Protein AF-A0A4Q5E922-F1 (afdb_monomer)

Nearest PDB structures (foldseek):
  7vd7-assembly1_A  TM=5.178E-01  e=1.350E+00  Salmonella enterica subsp. enterica serovar Typhimurium
  4gop-assembly2_Y  TM=4.597E-01  e=6.991E+00  Mycosarcoma maydis
  7r0i-assembly1_A  TM=2.454E-01  e=6.629E+00  Archaeoglobus fulgidus

Mean predicted aligned error: 5.35 Å

Radius of gyration: 21.88 Å; Cα contacts (8 Å, |Δi|>4): 415; chains: 1; bounding box: 54×41×67 Å

Solvent-accessible surface area (backbone atoms only — not comparable to full-atom values): 18197 Å² total; per-residue (Å²): 117,94,71,55,62,73,58,67,73,67,56,52,81,85,60,44,57,64,62,48,53,54,52,49,53,32,50,78,69,71,42,56,83,72,48,36,50,41,54,49,48,55,47,52,68,52,49,68,72,40,54,43,62,85,90,52,78,72,39,62,64,57,67,55,87,78,37,80,87,36,43,66,56,52,50,45,52,48,46,73,65,30,54,66,92,34,72,48,82,84,62,95,44,72,53,99,88,41,73,60,52,72,70,56,48,54,50,49,56,51,51,44,63,57,47,52,54,55,49,52,52,50,33,73,63,38,78,50,78,66,29,43,46,49,40,55,56,48,50,53,47,52,51,52,52,50,50,38,42,73,68,62,77,43,52,72,71,55,49,58,40,43,54,55,33,50,58,51,52,53,47,48,50,49,51,56,54,40,37,61,38,54,77,42,91,57,67,50,48,76,47,82,52,96,85,29,40,40,33,34,34,63,56,28,52,52,46,26,43,64,59,17,67,40,62,84,75,42,81,88,68,88,64,45,59,46,74,94,52,89,88,58,49,78,90,46,40,61,61,47,51,51,51,49,50,55,45,42,34,74,78,64,53,86,56,87,84,50,49,62,49,41,36,33,51,80,88,42,48,32,42,35,34,34,40,67,44,85,49,97,96,46,54,30,31,37,46,56,39,58,37,33,58,80,50,69,76,56,55,55,72,55,63,96,41,51,78,42,80,64,49,93,66,29,31,32,44,86

Structure (mmCIF, N/CA/C/O backbone):
data_AF-A0A4Q5E922-F1
#
_entry.id   AF-A0A4Q5E922-F1
#
loop_
_atom_site.group_PDB
_atom_site.id
_atom_site.type_symbol
_atom_site.label_atom_id
_atom_site.label_alt_id
_atom_site.label_comp_id
_atom_site.label_asym_id
_atom_site.label_entity_id
_atom_site.label_seq_id
_atom_site.pdbx_PDB_ins_code
_atom_site.Cartn_x
_atom_site.Cartn_y
_atom_site.Cartn_z
_atom_site.occupancy
_atom_site.B_iso_or_equiv
_atom_site.auth_seq_id
_atom_site.auth_comp_id
_atom_site.auth_asym_id
_atom_site.auth_atom_id
_atom_site.pdbx_PDB_model_num
ATOM 1 N N . MET A 1 1 ? -14.282 -1.047 -16.735 1.00 87.44 1 MET A N 1
ATOM 2 C CA . MET A 1 1 ? -13.687 -2.165 -15.985 1.00 87.44 1 MET A CA 1
ATOM 3 C C . MET A 1 1 ? -14.161 -3.444 -16.640 1.00 87.44 1 MET A C 1
ATOM 5 O O . MET A 1 1 ? -15.363 -3.598 -16.814 1.00 87.44 1 MET A O 1
ATOM 9 N N . ILE A 1 2 ? -13.226 -4.277 -17.074 1.00 91.94 2 ILE A N 1
ATOM 10 C CA . ILE A 1 2 ? -13.446 -5.577 -17.708 1.00 91.94 2 ILE A CA 1
ATOM 11 C C . ILE A 1 2 ? -13.441 -6.670 -16.637 1.00 91.94 2 ILE A C 1
ATOM 13 O O . ILE A 1 2 ? -14.352 -7.490 -16.609 1.00 91.94 2 ILE A O 1
ATOM 17 N N . TYR A 1 3 ? -12.455 -6.646 -15.737 1.00 95.31 3 TYR A N 1
ATOM 18 C CA . TYR A 1 3 ? -12.326 -7.610 -14.642 1.00 95.31 3 TYR A CA 1
ATOM 19 C C . TYR A 1 3 ? -12.099 -6.900 -13.306 1.00 95.31 3 TYR A C 1
ATOM 21 O O . TYR A 1 3 ? -11.508 -5.819 -13.274 1.00 95.31 3 TYR A O 1
ATOM 29 N N . SER A 1 4 ? -12.565 -7.492 -12.203 1.00 94.06 4 SER A N 1
ATOM 30 C CA . SER A 1 4 ? -12.246 -7.011 -10.853 1.00 94.06 4 SER A CA 1
ATOM 31 C C . SER A 1 4 ? -10.821 -7.394 -10.459 1.00 94.06 4 SER A C 1
ATOM 33 O O . SER A 1 4 ? -10.254 -8.360 -10.976 1.00 94.06 4 SER A O 1
ATOM 35 N N . ARG A 1 5 ? -10.250 -6.671 -9.495 1.00 94.19 5 ARG A N 1
ATOM 36 C CA . ARG A 1 5 ? -8.949 -7.000 -8.904 1.00 94.19 5 ARG A CA 1
ATOM 37 C C . ARG A 1 5 ? -8.947 -8.387 -8.263 1.00 94.19 5 ARG A C 1
ATOM 39 O O . ARG A 1 5 ? -8.021 -9.156 -8.492 1.00 94.19 5 ARG A O 1
ATOM 46 N N . SER A 1 6 ? -10.005 -8.728 -7.523 1.00 91.69 6 SER A N 1
ATOM 47 C CA . SER A 1 6 ? -10.150 -10.043 -6.884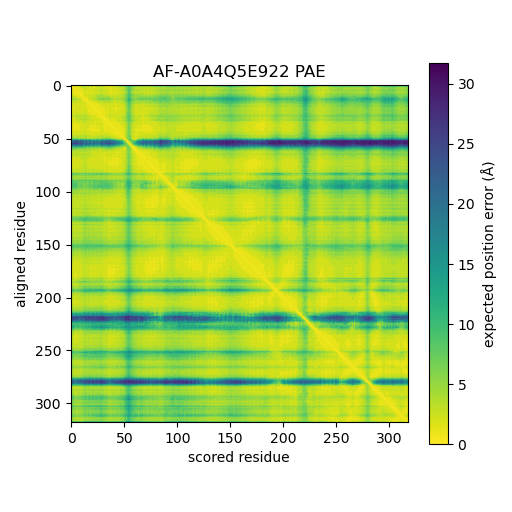 1.00 91.69 6 SER A CA 1
ATOM 48 C C . SER A 1 6 ? -10.124 -11.193 -7.891 1.00 91.69 6 SER A C 1
ATOM 50 O O . SER A 1 6 ? -9.468 -12.197 -7.639 1.00 91.69 6 SER A O 1
ATOM 52 N N . TYR A 1 7 ? -10.781 -11.023 -9.044 1.00 94.69 7 TYR A N 1
ATOM 53 C CA . TYR A 1 7 ? -10.762 -12.006 -10.123 1.00 94.69 7 TYR A CA 1
ATOM 54 C C . TYR A 1 7 ? -9.364 -12.137 -10.727 1.00 94.69 7 TYR A C 1
ATOM 56 O O . TYR A 1 7 ? -8.855 -13.241 -10.838 1.00 94.69 7 TYR A O 1
ATOM 64 N N . LEU A 1 8 ? -8.711 -11.026 -11.088 1.00 94.12 8 LEU A N 1
ATOM 65 C CA . LEU A 1 8 ? -7.377 -11.082 -11.701 1.00 94.12 8 LEU A CA 1
ATOM 66 C C . LEU A 1 8 ? -6.331 -11.713 -10.771 1.00 94.12 8 LEU A C 1
ATOM 68 O O . LEU A 1 8 ? -5.461 -12.439 -11.244 1.00 94.12 8 LEU A O 1
ATOM 72 N N . ASN A 1 9 ? -6.445 -11.478 -9.462 1.00 89.75 9 ASN A N 1
ATOM 73 C CA . ASN A 1 9 ? -5.547 -12.039 -8.454 1.00 89.75 9 ASN A CA 1
ATOM 74 C C . ASN A 1 9 ? -5.779 -13.534 -8.182 1.00 89.75 9 ASN A C 1
ATOM 76 O O . ASN A 1 9 ? -4.889 -14.183 -7.637 1.00 89.75 9 ASN A O 1
ATOM 80 N N . SER A 1 10 ? -6.950 -14.084 -8.522 1.00 91.62 10 SER A N 1
ATOM 81 C CA . SER A 1 10 ? -7.260 -15.504 -8.311 1.00 91.62 10 SER A CA 1
ATOM 82 C C . SER A 1 10 ? -6.929 -16.393 -9.512 1.00 91.62 10 SER A C 1
ATOM 84 O O . SER A 1 10 ? -7.020 -17.618 -9.402 1.00 91.62 10 SER A O 1
ATOM 86 N N . LEU A 1 11 ? -6.547 -15.804 -10.650 1.00 92.94 11 LEU A N 1
ATOM 87 C CA . LEU A 1 11 ? -6.249 -16.545 -11.873 1.00 92.94 11 LEU A CA 1
ATOM 88 C C . LEU A 1 11 ? -5.013 -17.428 -11.721 1.00 92.94 11 LEU A C 1
ATOM 90 O O . LEU A 1 11 ? -3.959 -16.992 -11.253 1.00 92.94 11 LEU A O 1
ATOM 94 N N . LYS A 1 12 ? -5.121 -18.659 -12.222 1.00 91.19 12 LYS A N 1
ATOM 95 C CA . LYS A 1 12 ? -3.964 -19.516 -12.482 1.00 91.19 12 LYS A CA 1
ATOM 96 C C . LYS A 1 12 ? -3.324 -19.129 -13.813 1.00 91.19 12 LYS A C 1
ATOM 98 O O . LYS A 1 12 ? -3.953 -18.488 -14.651 1.00 91.19 12 LYS A O 1
ATOM 103 N N . ILE A 1 13 ? -2.081 -19.565 -14.026 1.00 86.00 13 ILE A N 1
ATOM 104 C CA . ILE A 1 13 ? -1.309 -19.274 -15.249 1.00 86.00 13 ILE A CA 1
ATOM 105 C C . ILE A 1 13 ? -2.085 -19.675 -16.515 1.00 86.00 13 ILE A C 1
ATOM 107 O O . ILE A 1 13 ? -2.114 -18.922 -17.488 1.00 86.00 13 ILE A O 1
ATOM 111 N N . GLU A 1 14 ? -2.749 -20.829 -16.477 1.00 88.56 14 GLU A N 1
ATOM 112 C CA . GLU A 1 14 ? -3.545 -21.388 -17.578 1.00 88.56 14 GLU A CA 1
ATOM 113 C C . GLU A 1 14 ? -4.719 -20.474 -17.981 1.00 88.56 14 GLU A C 1
ATOM 115 O O . GLU A 1 14 ? -5.046 -20.354 -19.164 1.00 88.56 14 GLU A O 1
ATOM 120 N N . ASP A 1 15 ? -5.286 -19.742 -17.018 1.00 91.62 15 ASP A N 1
ATOM 121 C CA . ASP A 1 15 ? -6.466 -18.892 -17.199 1.00 91.62 15 ASP A CA 1
ATOM 122 C C . ASP A 1 15 ? -6.118 -17.452 -17.617 1.00 91.62 15 ASP A C 1
ATOM 124 O O . ASP A 1 15 ? -6.999 -16.660 -17.967 1.00 91.62 15 ASP A O 1
ATOM 128 N N . LEU A 1 16 ? -4.828 -17.086 -17.630 1.00 91.38 16 LEU A N 1
ATOM 129 C CA . LEU A 1 16 ? -4.381 -15.728 -17.970 1.00 91.38 16 LEU A CA 1
ATOM 130 C C . LEU A 1 16 ? -4.661 -15.357 -19.431 1.00 91.38 16 LEU A C 1
ATOM 132 O O . LEU A 1 16 ? -4.777 -14.172 -19.756 1.00 91.38 16 LEU A O 1
ATOM 136 N N . LYS A 1 17 ? -4.782 -16.350 -20.322 1.00 91.19 17 LYS A N 1
ATOM 137 C CA . LYS A 1 17 ? -4.888 -16.140 -21.773 1.00 91.19 17 LYS A CA 1
ATOM 138 C C . LYS A 1 17 ? -6.039 -15.203 -22.142 1.00 91.19 17 LYS A C 1
ATOM 140 O O . LYS A 1 17 ? -5.833 -14.260 -22.905 1.00 91.19 17 LYS A O 1
ATOM 145 N N . VAL A 1 18 ? -7.235 -15.435 -21.597 1.00 93.38 18 VAL A N 1
ATOM 146 C CA . VAL A 1 18 ? -8.439 -14.679 -21.979 1.00 93.38 18 VAL A CA 1
ATOM 147 C C . VAL A 1 18 ? -8.367 -13.219 -21.506 1.00 93.38 18 VAL A C 1
ATOM 149 O O . VAL A 1 18 ? -8.564 -12.323 -22.335 1.00 93.38 18 VAL A O 1
ATOM 152 N N . PRO A 1 19 ? -8.050 -12.914 -20.231 1.00 95.00 19 PRO A N 1
ATOM 153 C CA . PRO A 1 19 ? -7.839 -11.535 -19.801 1.00 95.00 19 PRO A CA 1
ATOM 154 C C . PRO A 1 19 ? -6.734 -10.822 -20.577 1.00 95.00 19 PRO A C 1
ATOM 156 O O . PRO A 1 19 ? -6.949 -9.698 -21.036 1.00 95.00 19 PRO A O 1
ATOM 159 N N . LEU A 1 20 ? -5.591 -11.481 -20.798 1.00 94.06 20 LEU A N 1
ATOM 160 C CA . LEU A 1 20 ? -4.482 -10.885 -21.539 1.00 94.06 20 LEU A CA 1
ATOM 161 C C . LEU A 1 20 ? -4.867 -10.536 -22.971 1.00 94.06 20 LEU A C 1
ATOM 163 O O . LEU A 1 20 ? -4.606 -9.415 -23.392 1.00 94.06 20 LEU A O 1
ATOM 167 N N . GLN A 1 21 ? -5.546 -11.426 -23.697 1.00 94.38 21 GLN A N 1
ATOM 168 C CA . GLN A 1 21 ? -6.014 -11.138 -25.057 1.00 94.38 21 GLN A CA 1
ATOM 169 C C . GLN A 1 21 ? -6.926 -9.904 -25.110 1.00 94.38 21 GLN A C 1
ATOM 171 O O . GLN A 1 21 ? -6.774 -9.063 -25.997 1.00 94.38 21 GLN A O 1
ATOM 176 N N . ARG A 1 22 ? -7.834 -9.741 -24.138 1.00 96.00 22 ARG A N 1
ATOM 177 C CA . ARG A 1 22 ? -8.711 -8.559 -24.072 1.00 96.00 22 ARG A CA 1
ATOM 178 C C . ARG A 1 22 ? -7.930 -7.275 -23.806 1.00 96.00 22 ARG A C 1
ATOM 180 O O . ARG A 1 22 ? -8.203 -6.260 -24.445 1.00 96.00 22 ARG A O 1
ATOM 187 N N . TYR A 1 23 ? -6.955 -7.304 -22.900 1.00 96.94 23 TYR A N 1
ATOM 188 C CA . TYR A 1 23 ? -6.118 -6.132 -22.634 1.00 96.94 23 TYR A CA 1
ATOM 189 C C . TYR A 1 23 ? -5.162 -5.817 -23.789 1.00 96.94 23 TYR A C 1
ATOM 191 O O . TYR A 1 23 ? -4.977 -4.646 -24.109 1.00 96.94 23 TYR A O 1
ATOM 199 N N . PHE A 1 24 ? -4.643 -6.829 -24.486 1.00 95.38 24 PHE A N 1
ATOM 200 C CA . PHE A 1 24 ? -3.893 -6.642 -25.729 1.00 95.38 24 PHE A CA 1
ATOM 201 C C . PHE A 1 24 ? -4.742 -5.978 -26.810 1.00 95.38 24 PHE A C 1
ATOM 203 O O . PHE A 1 24 ? -4.276 -5.043 -27.451 1.00 95.38 24 PHE A O 1
ATOM 210 N N . HIS A 1 25 ? -6.000 -6.390 -26.982 1.00 96.25 25 HIS A N 1
ATOM 211 C CA . HIS A 1 25 ? -6.910 -5.723 -27.914 1.00 96.25 25 HIS A CA 1
ATOM 212 C C . HIS A 1 25 ? -7.105 -4.239 -27.554 1.00 96.25 25 HIS A C 1
ATOM 214 O O . HIS A 1 25 ? -7.018 -3.373 -28.421 1.00 96.25 25 HIS A O 1
ATOM 220 N N . LYS A 1 26 ? -7.277 -3.921 -26.262 1.00 96.56 26 LYS A N 1
ATOM 221 C CA . LYS A 1 26 ? -7.323 -2.526 -25.785 1.00 96.56 26 LYS A CA 1
ATOM 222 C C . LYS A 1 26 ? -6.025 -1.774 -26.063 1.00 96.56 26 LYS A C 1
ATOM 224 O O . LYS A 1 26 ? -6.079 -0.614 -26.453 1.00 96.56 26 LYS A O 1
ATOM 229 N N . PHE A 1 27 ? -4.877 -2.421 -25.886 1.00 96.00 27 PHE A N 1
ATOM 230 C CA . PHE A 1 27 ? -3.578 -1.833 -26.186 1.00 96.00 27 PHE A CA 1
ATOM 231 C C . PHE A 1 27 ? -3.419 -1.495 -27.671 1.00 96.00 27 PHE A C 1
ATOM 233 O O . PHE A 1 27 ? -3.065 -0.365 -27.993 1.00 96.00 27 PHE A O 1
ATOM 240 N N . LEU A 1 28 ? -3.746 -2.433 -28.562 1.00 94.44 28 LEU A N 1
ATOM 241 C CA . LEU A 1 28 ? -3.651 -2.241 -30.012 1.00 94.44 28 LEU A CA 1
ATOM 242 C C . LEU A 1 28 ? -4.587 -1.138 -30.526 1.00 94.44 28 LEU A C 1
ATOM 244 O O . LEU A 1 28 ? -4.233 -0.431 -31.464 1.00 94.44 28 LEU A O 1
ATOM 248 N N . ASN A 1 29 ? -5.734 -0.939 -29.872 1.00 95.62 29 ASN A N 1
ATOM 249 C CA . ASN A 1 29 ? -6.689 0.118 -30.212 1.00 95.62 29 ASN A CA 1
ATOM 250 C C . ASN A 1 29 ? -6.416 1.460 -29.501 1.00 95.62 29 ASN A C 1
ATOM 252 O O . ASN A 1 29 ? -7.232 2.374 -29.601 1.00 95.62 29 ASN A O 1
ATOM 256 N N . GLY A 1 30 ? -5.324 1.591 -28.736 1.00 93.81 30 GLY A N 1
ATOM 257 C CA . GLY A 1 30 ? -5.006 2.827 -28.008 1.00 93.81 30 GLY A CA 1
ATOM 258 C C . GLY A 1 30 ? -5.946 3.136 -26.834 1.00 93.81 30 GLY A C 1
ATOM 259 O O . GLY A 1 30 ? -6.054 4.276 -26.400 1.00 93.81 30 GLY A O 1
ATOM 260 N N . GLU A 1 31 ? -6.631 2.131 -26.288 1.00 96.19 31 GLU A N 1
ATOM 261 C CA . GLU A 1 31 ? -7.676 2.293 -25.269 1.00 96.19 31 GLU A CA 1
ATOM 262 C C . GLU A 1 31 ? -7.193 2.027 -23.834 1.00 96.19 31 GLU A C 1
ATOM 264 O O . GLU A 1 31 ? -8.008 1.840 -22.924 1.00 96.19 31 GLU A O 1
ATOM 269 N N . LEU A 1 32 ? -5.875 1.999 -23.599 1.00 95.88 32 LEU A N 1
ATOM 270 C CA . LEU A 1 32 ? -5.314 1.722 -22.271 1.00 95.88 32 LEU A CA 1
ATOM 271 C C . LEU A 1 32 ? -5.743 2.747 -21.219 1.00 95.88 32 LEU A C 1
ATOM 273 O O . LEU A 1 32 ? -5.891 2.392 -20.053 1.00 95.88 32 LEU A O 1
ATOM 277 N N . GLU A 1 33 ? -5.988 4.000 -21.597 1.00 94.75 33 GLU A N 1
ATOM 278 C CA . GLU A 1 33 ? -6.448 5.031 -20.663 1.00 94.75 33 GLU A CA 1
ATOM 279 C C . GLU A 1 33 ? -7.777 4.671 -19.977 1.00 94.75 33 GLU A C 1
ATOM 281 O O . GLU A 1 33 ? -7.955 5.007 -18.805 1.00 94.75 33 GLU A O 1
ATOM 286 N N . LYS A 1 34 ? -8.646 3.904 -20.658 1.00 94.50 34 LYS A N 1
ATOM 287 C CA . LYS A 1 34 ? -9.966 3.465 -20.170 1.00 94.50 34 LYS A CA 1
ATOM 288 C C . LYS A 1 34 ? -9.877 2.371 -19.101 1.00 94.50 34 LYS A C 1
ATOM 290 O O . LYS A 1 34 ? -10.870 2.091 -18.424 1.00 94.50 34 LYS A O 1
ATOM 295 N N . LEU A 1 35 ? -8.715 1.730 -18.967 1.00 96.69 35 LEU A N 1
ATOM 296 C CA . LEU A 1 35 ? -8.482 0.678 -17.984 1.00 96.69 35 LEU A CA 1
ATOM 297 C C . LEU A 1 35 ? -8.262 1.263 -16.588 1.00 96.69 35 LEU A C 1
ATOM 299 O O . LEU A 1 35 ? -7.607 2.300 -16.413 1.00 96.69 35 LEU A O 1
ATOM 303 N N . LYS A 1 36 ? -8.787 0.558 -15.588 1.00 96.44 36 LYS A N 1
ATOM 304 C CA . LYS A 1 36 ? -8.530 0.845 -14.177 1.00 96.44 36 LYS A CA 1
ATOM 305 C C . LYS A 1 36 ? -7.108 0.465 -13.781 1.00 96.44 36 LYS A C 1
ATOM 307 O O . LYS A 1 36 ? -6.418 -0.260 -14.496 1.00 96.44 36 LYS A O 1
ATOM 312 N N . MET A 1 37 ? -6.662 0.978 -12.640 1.00 96.44 37 MET A N 1
ATOM 313 C CA . MET A 1 37 ? -5.289 0.809 -12.173 1.00 96.44 37 MET A CA 1
ATOM 314 C C . MET A 1 37 ? -4.892 -0.662 -12.008 1.00 96.44 37 MET A C 1
ATOM 316 O O . MET A 1 37 ? -3.825 -1.049 -12.469 1.00 96.44 37 MET A O 1
ATOM 320 N N . HIS A 1 38 ? -5.753 -1.492 -11.413 1.00 96.56 38 HIS A N 1
ATOM 321 C CA . HIS A 1 38 ? -5.489 -2.926 -11.241 1.00 96.56 38 HIS A CA 1
ATOM 322 C C . HIS A 1 38 ? -5.445 -3.686 -12.575 1.00 96.56 38 HIS A C 1
ATOM 324 O O . HIS A 1 38 ? -4.669 -4.621 -12.728 1.0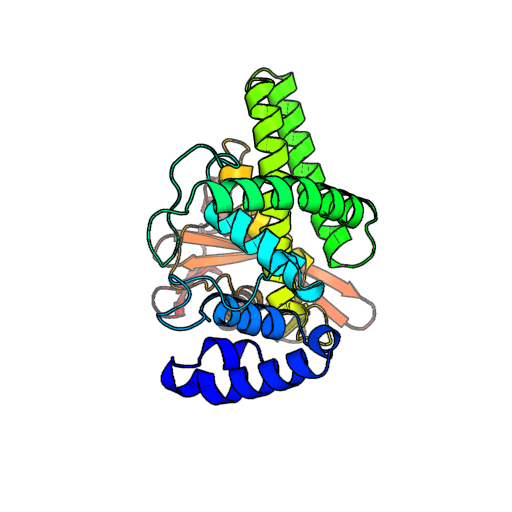0 96.56 38 HIS A O 1
ATOM 330 N N . GLU A 1 39 ? -6.237 -3.263 -13.563 1.00 97.56 39 GLU A N 1
ATOM 331 C CA . GLU A 1 39 ? -6.224 -3.843 -14.913 1.00 97.56 39 GLU A CA 1
ATOM 332 C C . GLU A 1 39 ? -4.920 -3.502 -15.647 1.00 97.56 39 GLU A C 1
ATOM 334 O O . GLU A 1 39 ? -4.318 -4.365 -16.284 1.00 97.56 39 GLU A O 1
ATOM 339 N N . LYS A 1 40 ? -4.464 -2.245 -15.529 1.00 97.69 40 LYS A N 1
ATOM 340 C CA . LYS A 1 40 ? -3.171 -1.783 -16.056 1.00 97.69 40 LYS A CA 1
ATOM 341 C C . LYS A 1 40 ? -2.013 -2.533 -15.409 1.00 97.69 40 LYS A C 1
ATOM 343 O O . LYS A 1 40 ? -1.140 -3.015 -16.123 1.00 97.69 40 LYS A O 1
ATOM 348 N N . ASP A 1 41 ? -2.026 -2.648 -14.085 1.00 96.69 41 ASP A N 1
ATOM 349 C CA . ASP A 1 41 ? -1.002 -3.358 -13.321 1.00 96.69 41 ASP A CA 1
ATOM 350 C C . ASP A 1 41 ? -0.877 -4.819 -13.774 1.00 96.69 41 ASP A C 1
ATOM 352 O O . ASP A 1 41 ? 0.197 -5.240 -14.211 1.00 96.69 41 ASP A O 1
ATOM 356 N N . PHE A 1 42 ? -2.006 -5.538 -13.815 1.00 96.50 42 PHE A N 1
ATOM 357 C CA . PHE A 1 42 ? -2.069 -6.903 -14.334 1.00 96.50 42 PHE A CA 1
ATOM 358 C C . PHE A 1 42 ? -1.528 -6.993 -15.766 1.00 96.50 42 PHE A C 1
ATOM 360 O O . PHE A 1 42 ? -0.707 -7.860 -16.078 1.00 96.50 42 PHE A O 1
ATOM 367 N N . PHE A 1 43 ? -1.965 -6.098 -16.656 1.00 96.94 43 PHE A N 1
ATOM 368 C CA . PHE A 1 43 ? -1.539 -6.131 -18.050 1.00 96.94 43 PHE A CA 1
ATOM 369 C C . PHE A 1 43 ? -0.032 -5.901 -18.189 1.00 96.94 43 PHE A C 1
ATOM 371 O O . PHE A 1 43 ? 0.641 -6.699 -18.837 1.00 96.94 43 PHE A O 1
ATOM 378 N N . PHE A 1 44 ? 0.529 -4.870 -17.554 1.00 96.62 44 PHE A N 1
ATOM 379 C CA . PHE A 1 44 ? 1.952 -4.547 -17.678 1.00 96.62 44 PHE A CA 1
ATOM 380 C C . PHE A 1 44 ? 2.863 -5.565 -16.983 1.00 96.62 44 PHE A C 1
ATOM 382 O O . PHE A 1 44 ? 3.953 -5.849 -17.493 1.00 96.62 44 PHE A O 1
ATOM 389 N N . GLN A 1 45 ? 2.405 -6.185 -15.888 1.00 93.00 45 GLN A N 1
ATOM 390 C CA . GLN A 1 45 ? 3.103 -7.300 -15.246 1.00 93.00 45 GLN A CA 1
ATOM 391 C C . GLN A 1 45 ? 3.283 -8.499 -16.170 1.00 93.00 45 GLN A C 1
ATOM 393 O O . GLN A 1 45 ? 4.314 -9.168 -16.096 1.00 93.00 45 GLN A O 1
ATOM 398 N N . ASN A 1 46 ? 2.318 -8.747 -17.048 1.00 92.69 46 ASN A N 1
ATOM 399 C CA . ASN A 1 46 ? 2.408 -9.814 -18.030 1.00 92.69 46 ASN A CA 1
ATOM 400 C C . ASN A 1 46 ? 3.106 -9.346 -19.312 1.00 92.69 46 ASN A C 1
ATOM 402 O O . ASN A 1 46 ? 3.925 -10.076 -19.859 1.00 92.69 46 ASN A O 1
ATOM 406 N N . LEU A 1 47 ? 2.865 -8.110 -19.764 1.00 92.12 47 LEU A N 1
ATOM 407 C CA . LEU A 1 47 ? 3.443 -7.562 -20.994 1.00 92.12 47 LEU A CA 1
ATOM 408 C C . LEU A 1 47 ? 4.979 -7.545 -20.959 1.00 92.12 47 LEU A C 1
ATOM 410 O O . LEU A 1 47 ? 5.618 -7.842 -21.967 1.00 92.12 47 LEU A O 1
ATOM 414 N N . LYS A 1 48 ? 5.587 -7.279 -19.791 1.00 88.25 48 LYS A N 1
ATOM 415 C CA . LYS A 1 48 ? 7.055 -7.328 -19.618 1.00 88.25 48 LYS A CA 1
ATOM 416 C C . LYS A 1 48 ? 7.670 -8.715 -19.840 1.00 88.25 48 LYS A C 1
ATOM 418 O O . LYS A 1 48 ? 8.893 -8.813 -19.927 1.00 88.25 48 LYS A O 1
ATOM 423 N N . LEU A 1 49 ? 6.853 -9.769 -19.868 1.00 87.50 49 LEU A N 1
ATOM 424 C CA . LEU A 1 49 ? 7.283 -11.154 -20.063 1.00 87.50 49 LEU A CA 1
ATOM 425 C C . LEU A 1 49 ? 7.281 -11.566 -21.542 1.00 87.50 49 LEU A C 1
ATOM 427 O O . LEU A 1 49 ? 7.727 -12.666 -21.851 1.00 87.50 49 LEU A O 1
ATOM 431 N N . PHE A 1 50 ? 6.810 -10.711 -22.457 1.00 87.12 50 PHE A N 1
ATOM 432 C CA . PHE A 1 50 ? 6.809 -10.990 -23.893 1.00 87.12 50 PHE A CA 1
ATOM 433 C C . PHE A 1 50 ? 8.166 -10.653 -24.511 1.00 87.12 50 PHE A C 1
ATOM 435 O O . PHE A 1 50 ? 8.717 -9.571 -24.296 1.00 87.12 50 PHE A O 1
ATOM 442 N N . TYR A 1 51 ? 8.692 -11.574 -25.315 1.00 81.56 51 TYR A N 1
ATOM 443 C CA . TYR A 1 51 ? 9.986 -11.467 -25.983 1.00 81.56 51 TYR A CA 1
ATOM 444 C C . TYR A 1 51 ? 9.844 -11.822 -27.455 1.00 81.56 51 TYR A C 1
ATOM 446 O O . TYR A 1 51 ? 9.066 -12.704 -27.810 1.00 81.56 51 TYR A O 1
ATOM 454 N N . ASN A 1 52 ? 10.619 -11.153 -28.304 1.00 78.38 52 ASN A N 1
ATOM 455 C CA . ASN A 1 52 ? 10.724 -11.555 -29.702 1.00 78.38 52 ASN A CA 1
ATOM 456 C C . ASN A 1 52 ? 11.551 -12.853 -29.770 1.00 78.38 52 ASN A C 1
ATOM 458 O O . ASN A 1 52 ? 12.587 -12.941 -29.104 1.00 78.38 52 ASN A O 1
ATOM 462 N N . ASN A 1 53 ? 11.077 -13.843 -30.538 1.00 70.94 53 ASN A N 1
ATOM 463 C CA . ASN A 1 53 ? 11.652 -15.194 -30.650 1.00 70.94 53 ASN A CA 1
ATOM 464 C C . ASN A 1 53 ? 13.151 -15.221 -31.030 1.00 70.94 53 ASN A C 1
ATOM 466 O O . ASN A 1 53 ? 13.758 -14.200 -31.354 1.00 70.94 53 ASN A O 1
ATOM 470 N N . GLU A 1 54 ? 13.730 -16.427 -30.968 1.00 55.88 54 GLU A N 1
ATOM 471 C CA . GLU A 1 54 ? 15.158 -16.807 -30.918 1.00 55.88 54 GLU A CA 1
ATOM 472 C C . GLU A 1 54 ? 16.141 -16.030 -31.822 1.00 55.88 54 GLU A C 1
ATOM 474 O O . GLU A 1 54 ? 17.301 -15.861 -31.447 1.00 55.88 54 GLU A O 1
ATOM 479 N N . SER A 1 55 ? 15.702 -15.440 -32.936 1.00 59.19 55 SER A N 1
ATOM 480 C CA . SER A 1 55 ? 16.534 -14.582 -33.798 1.00 59.19 55 SER A CA 1
ATOM 481 C C . SER A 1 55 ? 16.871 -13.202 -33.200 1.00 59.19 55 SER A C 1
ATOM 483 O O . SER A 1 55 ? 17.800 -12.535 -33.655 1.00 59.19 55 SER A O 1
ATOM 485 N N . CYS A 1 56 ? 16.165 -12.758 -32.153 1.00 50.31 56 CYS A N 1
ATOM 486 C CA . CYS A 1 56 ? 16.298 -11.417 -31.563 1.00 50.31 56 CYS A CA 1
ATOM 487 C C . CYS A 1 56 ? 17.045 -11.362 -30.217 1.00 50.31 56 CYS A C 1
ATOM 489 O O . CYS A 1 56 ? 16.935 -10.366 -29.494 1.00 50.31 56 CYS A O 1
ATOM 491 N N . LYS A 1 57 ? 17.833 -12.396 -29.877 1.00 58.38 57 LYS A N 1
ATOM 492 C CA . LYS A 1 57 ? 18.663 -12.468 -28.651 1.00 58.38 57 LYS A CA 1
ATOM 493 C C . LYS A 1 57 ? 17.882 -12.205 -27.351 1.00 58.38 57 LYS A C 1
ATOM 495 O O . LYS A 1 57 ? 18.397 -11.560 -26.440 1.00 58.38 57 LYS A O 1
ATOM 500 N N . GLY A 1 58 ? 16.622 -12.638 -27.273 1.00 66.19 58 GLY A N 1
ATOM 501 C CA . GLY A 1 58 ? 15.824 -12.486 -26.054 1.00 66.19 58 GLY A CA 1
ATOM 502 C C . GLY A 1 58 ? 15.609 -11.028 -25.631 1.00 66.19 58 GLY A C 1
ATOM 503 O O . GLY A 1 58 ? 15.629 -10.728 -24.436 1.00 66.19 58 GLY A O 1
ATOM 504 N N . ARG A 1 59 ? 15.390 -10.111 -26.586 1.00 73.31 59 ARG A N 1
ATOM 505 C CA . ARG A 1 59 ? 14.961 -8.728 -26.303 1.00 73.31 59 ARG A CA 1
ATOM 506 C C . ARG A 1 59 ? 13.464 -8.660 -25.971 1.00 73.31 59 ARG A C 1
ATOM 508 O O . ARG A 1 59 ? 12.687 -9.348 -26.642 1.00 73.31 59 ARG A O 1
ATOM 515 N N . PRO A 1 60 ? 13.048 -7.842 -24.981 1.00 82.19 60 PRO A N 1
ATOM 516 C CA . PRO A 1 60 ? 11.632 -7.627 -24.702 1.00 82.19 60 PRO A CA 1
ATOM 517 C C . PRO A 1 60 ? 10.902 -7.170 -25.965 1.00 82.19 60 PRO A C 1
ATOM 519 O O . PRO A 1 60 ? 11.407 -6.313 -26.691 1.00 82.19 60 PRO A O 1
ATOM 522 N N . ALA A 1 61 ? 9.722 -7.734 -26.212 1.00 87.06 61 ALA A N 1
ATOM 523 C CA . ALA A 1 61 ? 8.877 -7.360 -27.344 1.00 87.06 61 ALA A CA 1
ATOM 524 C C . ALA A 1 61 ? 8.373 -5.912 -27.220 1.00 87.06 61 ALA A C 1
ATOM 526 O O . ALA A 1 61 ? 8.145 -5.238 -28.222 1.00 87.06 61 ALA A O 1
ATOM 527 N N . TYR A 1 62 ? 8.253 -5.416 -25.983 1.00 89.88 62 TYR A N 1
ATOM 528 C CA . TYR A 1 62 ? 7.743 -4.086 -25.671 1.00 89.88 62 TYR A CA 1
ATOM 529 C C . TYR A 1 62 ? 8.672 -3.346 -24.707 1.00 89.88 62 TYR A C 1
ATOM 531 O O . TYR A 1 62 ? 9.111 -3.893 -23.695 1.00 89.88 62 TYR A O 1
ATOM 539 N N . ASP A 1 63 ? 8.930 -2.070 -24.996 1.00 90.94 63 ASP A N 1
ATOM 540 C CA . ASP A 1 63 ? 9.589 -1.153 -24.065 1.00 90.94 63 ASP A CA 1
ATOM 541 C C . ASP A 1 63 ? 8.527 -0.382 -23.278 1.00 90.94 63 ASP A C 1
ATOM 543 O O . ASP A 1 63 ? 8.004 0.634 -23.741 1.00 90.94 63 ASP A O 1
ATOM 547 N N . LEU A 1 64 ? 8.200 -0.874 -22.080 1.00 94.62 64 LEU A N 1
ATOM 548 C CA . LEU A 1 64 ? 7.168 -0.269 -21.233 1.00 94.62 64 LEU A CA 1
ATOM 549 C C . LEU A 1 64 ? 7.460 1.200 -20.900 1.00 94.62 64 LEU A C 1
ATOM 551 O O . LEU A 1 64 ? 6.527 1.981 -20.744 1.00 94.62 64 LEU A O 1
ATOM 555 N N . ARG A 1 65 ? 8.733 1.621 -20.874 1.00 93.69 65 ARG A N 1
ATOM 556 C CA . ARG A 1 65 ? 9.110 3.012 -20.566 1.00 93.69 65 ARG A CA 1
ATOM 557 C C . ARG A 1 65 ? 8.624 3.996 -21.641 1.00 93.69 65 ARG A C 1
ATOM 559 O O . ARG A 1 65 ? 8.502 5.189 -21.365 1.00 93.69 65 ARG A O 1
ATOM 566 N N . LYS A 1 66 ? 8.317 3.503 -22.849 1.00 93.88 66 LYS A N 1
ATOM 567 C CA . LYS A 1 66 ? 7.758 4.286 -23.964 1.00 93.88 66 LYS A CA 1
ATOM 568 C C . LYS A 1 66 ? 6.229 4.344 -23.969 1.00 93.88 66 LYS A C 1
ATOM 570 O O . LYS A 1 66 ? 5.668 5.161 -24.692 1.00 93.88 66 LYS A O 1
ATOM 575 N N . ILE A 1 67 ? 5.550 3.521 -23.170 1.00 95.81 67 ILE A N 1
ATOM 576 C CA . ILE A 1 67 ? 4.086 3.500 -23.080 1.00 95.81 67 ILE A CA 1
ATOM 577 C C . ILE A 1 67 ? 3.659 4.480 -21.983 1.00 95.81 67 ILE A C 1
ATOM 579 O O . ILE A 1 67 ? 4.008 4.310 -20.814 1.00 95.81 67 ILE A O 1
ATOM 583 N N . LYS A 1 68 ? 2.898 5.519 -22.346 1.00 95.69 68 LYS A N 1
ATOM 584 C CA . LYS A 1 68 ? 2.485 6.596 -21.427 1.00 95.69 68 LYS A CA 1
ATOM 585 C C . LYS A 1 68 ? 1.777 6.050 -20.183 1.00 95.69 68 LYS A C 1
ATOM 587 O O . LYS A 1 68 ? 2.088 6.468 -19.070 1.00 95.69 68 LYS A O 1
ATOM 592 N N . GLU A 1 69 ? 0.866 5.103 -20.367 1.00 96.75 69 GLU A N 1
ATOM 593 C CA . GLU A 1 69 ? 0.046 4.501 -19.314 1.00 96.75 69 GLU A CA 1
ATOM 594 C C . GLU A 1 69 ? 0.843 3.549 -18.413 1.00 96.75 69 GLU A C 1
ATOM 596 O O . GLU A 1 69 ? 0.419 3.289 -17.290 1.00 96.75 69 GLU A O 1
ATOM 601 N N . ALA A 1 70 ? 2.004 3.066 -18.868 1.00 97.38 70 ALA A N 1
ATOM 602 C CA . ALA A 1 70 ? 2.862 2.161 -18.107 1.00 97.38 70 ALA A CA 1
ATOM 603 C C . ALA A 1 70 ? 3.860 2.891 -17.200 1.00 97.38 70 ALA A C 1
ATOM 605 O O . ALA A 1 70 ? 4.548 2.246 -16.414 1.00 97.38 70 ALA A O 1
ATOM 606 N N . LYS A 1 71 ? 3.953 4.227 -17.262 1.00 97.69 71 LYS A N 1
ATOM 607 C CA . LYS A 1 71 ? 4.977 4.969 -16.510 1.00 97.69 71 LYS A CA 1
ATOM 608 C C . LYS A 1 71 ? 4.882 4.774 -14.993 1.00 97.69 71 LYS A C 1
ATOM 610 O O . LYS A 1 71 ? 5.913 4.571 -14.355 1.00 97.69 71 LYS A O 1
ATOM 615 N N . GLU A 1 72 ? 3.670 4.782 -14.425 1.00 97.75 72 GLU A N 1
ATOM 616 C CA . GLU A 1 72 ? 3.471 4.492 -12.994 1.00 97.75 72 GLU A CA 1
ATOM 617 C C . GLU A 1 72 ? 3.920 3.060 -12.651 1.00 97.75 72 GLU A C 1
ATOM 619 O O . GLU A 1 72 ? 4.620 2.868 -11.659 1.00 97.75 72 GLU A O 1
ATOM 624 N N . TYR A 1 73 ? 3.593 2.077 -13.498 1.00 97.69 73 TYR A N 1
ATOM 625 C CA . TYR A 1 73 ? 4.017 0.681 -13.335 1.00 97.69 73 TYR A CA 1
ATOM 626 C C . TYR A 1 73 ? 5.543 0.520 -13.418 1.00 97.69 73 TYR A C 1
ATOM 628 O O . TYR A 1 73 ? 6.144 -0.200 -12.618 1.00 97.69 73 TYR A O 1
ATOM 636 N N . CYS A 1 74 ? 6.192 1.199 -14.369 1.00 97.25 74 CYS A N 1
ATOM 637 C CA . CYS A 1 74 ? 7.646 1.200 -14.499 1.00 97.25 74 CYS A CA 1
ATOM 638 C C . CYS A 1 74 ? 8.302 1.777 -13.246 1.00 97.25 74 CYS A C 1
ATOM 640 O O . CYS A 1 74 ? 9.216 1.162 -12.705 1.00 97.25 74 CYS A O 1
ATOM 642 N N . PHE A 1 75 ? 7.817 2.921 -12.756 1.00 98.25 75 PHE A N 1
ATOM 643 C CA . PHE A 1 75 ? 8.363 3.535 -11.549 1.00 98.25 75 PHE A CA 1
ATOM 644 C C . PHE A 1 75 ? 8.178 2.629 -10.326 1.00 98.25 75 PHE A C 1
ATOM 646 O O . PHE A 1 75 ? 9.135 2.394 -9.595 1.00 98.25 75 PHE A O 1
ATOM 653 N N . TYR A 1 76 ? 6.989 2.041 -10.166 1.00 97.12 76 TYR A N 1
ATOM 654 C CA . TYR A 1 76 ? 6.703 1.041 -9.137 1.00 97.12 76 TYR A CA 1
ATOM 655 C C . TYR A 1 76 ? 7.667 -0.154 -9.198 1.00 97.12 76 TYR A C 1
ATOM 657 O O . TYR A 1 76 ? 8.295 -0.503 -8.201 1.00 97.12 76 TYR A O 1
ATOM 665 N N . SER A 1 77 ? 7.845 -0.743 -10.383 1.00 94.31 77 SER A N 1
ATOM 666 C CA . SER A 1 77 ? 8.717 -1.907 -10.585 1.00 94.31 77 SER A CA 1
ATOM 667 C C . SER A 1 77 ? 10.186 -1.598 -10.288 1.00 94.31 77 SER A C 1
ATOM 669 O O . SER A 1 77 ? 10.887 -2.429 -9.714 1.00 94.31 77 SER A O 1
ATOM 671 N N . ILE A 1 78 ? 10.651 -0.398 -10.646 1.00 95.25 78 ILE A N 1
ATOM 672 C CA . ILE A 1 78 ? 12.001 0.078 -10.326 1.00 95.25 78 ILE A CA 1
ATOM 673 C C . ILE A 1 78 ? 12.157 0.224 -8.809 1.00 95.25 78 ILE A C 1
ATOM 675 O O . ILE A 1 78 ? 13.143 -0.253 -8.257 1.00 95.25 78 ILE A O 1
ATOM 679 N N . ILE A 1 79 ? 11.179 0.805 -8.108 1.00 95.25 79 ILE A N 1
ATOM 680 C CA . ILE A 1 79 ? 11.218 0.908 -6.641 1.00 95.25 79 ILE A CA 1
ATOM 681 C C . ILE A 1 79 ? 11.324 -0.482 -6.006 1.00 95.25 79 ILE A C 1
ATOM 683 O O . ILE A 1 79 ? 12.204 -0.694 -5.183 1.00 95.25 79 ILE A O 1
ATOM 687 N N . LEU A 1 80 ? 10.502 -1.446 -6.434 1.00 91.56 80 LEU A N 1
ATOM 688 C CA . LEU A 1 80 ? 10.574 -2.823 -5.928 1.00 91.56 80 LEU A CA 1
ATOM 689 C C . LEU A 1 80 ? 11.926 -3.503 -6.175 1.00 91.56 80 LEU A C 1
ATOM 691 O O . LEU A 1 80 ? 12.304 -4.395 -5.425 1.00 91.56 80 LEU A O 1
ATOM 695 N N . THR A 1 81 ? 12.617 -3.118 -7.246 1.00 90.56 81 THR A N 1
ATOM 696 C CA . THR A 1 81 ? 13.887 -3.731 -7.643 1.00 90.56 81 THR A CA 1
ATOM 697 C C . THR A 1 81 ? 15.069 -3.132 -6.887 1.00 90.56 81 THR A C 1
ATOM 699 O O . THR A 1 81 ? 15.975 -3.866 -6.520 1.00 90.56 81 THR A O 1
ATOM 702 N N . TYR A 1 82 ? 15.071 -1.812 -6.676 1.00 92.06 82 TYR A N 1
ATOM 703 C CA . TYR A 1 82 ? 16.259 -1.064 -6.243 1.00 92.06 82 TYR A CA 1
ATOM 704 C C . TYR A 1 82 ? 16.137 -0.423 -4.853 1.00 92.06 82 TYR A C 1
ATOM 706 O O . TYR A 1 82 ? 17.108 0.163 -4.371 1.00 92.06 82 TYR A O 1
ATOM 714 N N . ALA A 1 83 ? 14.963 -0.456 -4.214 1.00 90.00 83 ALA A N 1
ATOM 715 C CA . ALA A 1 83 ? 14.786 0.104 -2.877 1.00 90.00 83 ALA A CA 1
ATOM 716 C C . ALA A 1 83 ? 15.123 -0.923 -1.789 1.00 90.00 83 ALA A C 1
ATOM 718 O O . ALA A 1 83 ? 14.499 -1.977 -1.695 1.00 90.00 83 ALA A O 1
ATOM 719 N N . ASN A 1 84 ? 16.067 -0.560 -0.924 1.00 83.62 84 ASN A N 1
ATOM 720 C CA . ASN A 1 84 ? 16.356 -1.239 0.336 1.00 83.62 84 ASN A CA 1
ATOM 721 C C . ASN A 1 84 ? 16.382 -0.189 1.470 1.00 83.62 84 ASN A C 1
ATOM 723 O O . ASN A 1 84 ? 15.454 0.615 1.580 1.00 83.62 84 ASN A O 1
ATOM 727 N N . GLU A 1 85 ? 17.460 -0.106 2.255 1.00 83.62 85 GLU A N 1
ATOM 728 C CA . GLU A 1 85 ? 17.720 1.018 3.172 1.00 83.62 85 GLU A CA 1
ATOM 729 C C . GLU A 1 85 ? 17.854 2.365 2.447 1.00 83.62 85 GLU A C 1
ATOM 731 O O . GLU A 1 85 ? 17.674 3.421 3.050 1.00 83.62 85 GLU A O 1
ATOM 736 N N . TYR A 1 86 ? 18.165 2.324 1.148 1.00 88.38 86 TYR A N 1
ATOM 737 C CA . TYR A 1 86 ? 18.246 3.454 0.227 1.00 88.38 86 TYR A CA 1
ATOM 738 C C . TYR A 1 86 ? 17.885 2.983 -1.188 1.00 88.38 86 TYR A C 1
ATOM 740 O O . TYR A 1 86 ? 17.756 1.785 -1.436 1.00 88.38 86 TYR A O 1
ATOM 748 N N . ILE A 1 87 ? 17.761 3.918 -2.133 1.00 92.06 87 ILE A N 1
ATOM 749 C CA . ILE A 1 87 ? 17.720 3.578 -3.561 1.00 92.06 87 ILE A CA 1
ATOM 750 C C . ILE A 1 87 ? 19.144 3.279 -4.030 1.00 92.06 87 ILE A C 1
ATOM 752 O O . ILE A 1 87 ? 20.015 4.149 -3.920 1.00 92.06 87 ILE A O 1
ATOM 756 N N . ASP A 1 88 ? 19.374 2.073 -4.540 1.00 90.94 88 ASP A N 1
ATOM 757 C CA . ASP A 1 88 ? 20.700 1.601 -4.933 1.00 90.94 88 ASP A CA 1
ATOM 758 C C . ASP A 1 88 ? 20.689 0.967 -6.327 1.00 90.94 88 ASP A C 1
ATOM 760 O O . ASP A 1 88 ? 20.161 -0.120 -6.533 1.00 90.94 88 ASP A O 1
ATOM 764 N N . PHE A 1 89 ? 21.302 1.661 -7.285 1.00 93.88 89 PHE A N 1
ATOM 765 C CA . PHE A 1 89 ? 21.492 1.181 -8.657 1.00 93.88 89 PHE A CA 1
ATOM 766 C C . PHE A 1 89 ? 22.888 0.606 -8.898 1.00 93.88 89 PHE A C 1
ATOM 768 O O . PHE A 1 89 ? 23.163 0.123 -9.996 1.00 93.88 89 PHE A O 1
ATOM 775 N N . ASP A 1 90 ? 23.789 0.731 -7.929 1.00 90.12 90 ASP A N 1
ATOM 776 C CA . ASP A 1 90 ? 25.206 0.451 -8.122 1.00 90.12 90 ASP A CA 1
ATOM 777 C C . ASP A 1 90 ? 25.536 -0.989 -7.683 1.00 90.12 90 ASP A C 1
ATOM 779 O O . ASP A 1 90 ? 26.463 -1.606 -8.216 1.00 90.12 90 ASP A O 1
ATOM 783 N N . THR A 1 91 ? 24.729 -1.578 -6.794 1.00 87.75 91 THR A N 1
ATOM 784 C CA . THR A 1 91 ? 24.813 -3.006 -6.463 1.00 87.75 91 THR A CA 1
ATOM 785 C C . THR A 1 91 ? 24.162 -3.911 -7.524 1.00 87.75 91 THR A C 1
ATOM 787 O O . THR A 1 91 ? 23.197 -3.531 -8.200 1.00 87.75 91 THR A O 1
ATOM 790 N N . PRO A 1 92 ? 24.679 -5.144 -7.719 1.00 86.25 92 PRO A N 1
ATOM 791 C CA . PRO A 1 92 ? 24.051 -6.126 -8.596 1.00 86.25 92 PRO A CA 1
ATOM 792 C C . PRO A 1 92 ? 22.636 -6.480 -8.130 1.00 86.25 92 PRO A C 1
ATOM 794 O O . PRO A 1 92 ? 22.452 -7.097 -7.086 1.00 86.25 92 PRO A O 1
ATOM 797 N N . ASN A 1 93 ? 21.649 -6.142 -8.955 1.00 84.56 93 ASN A N 1
ATOM 798 C CA . ASN A 1 93 ? 20.248 -6.475 -8.727 1.00 84.56 93 ASN A CA 1
ATOM 799 C C . ASN A 1 93 ? 19.800 -7.612 -9.653 1.00 84.56 93 ASN A C 1
ATOM 801 O O . ASN A 1 93 ? 20.330 -7.784 -10.759 1.00 84.56 93 ASN A O 1
ATOM 805 N N . TYR A 1 94 ? 18.816 -8.389 -9.202 1.00 82.56 94 TYR A N 1
ATOM 806 C CA . TYR A 1 94 ? 18.333 -9.583 -9.892 1.00 82.56 94 TYR A CA 1
ATOM 807 C C . TYR A 1 94 ? 16.849 -9.439 -10.221 1.00 82.56 94 TYR A C 1
ATOM 809 O O . TYR A 1 94 ? 16.031 -9.136 -9.359 1.00 82.56 94 TYR A O 1
ATOM 817 N N . GLY A 1 95 ? 16.510 -9.661 -11.487 1.00 78.38 95 GLY A N 1
ATOM 818 C CA . GLY A 1 95 ? 15.137 -9.812 -11.945 1.00 78.38 95 GLY A CA 1
ATOM 819 C C . GLY A 1 95 ? 14.777 -11.285 -12.137 1.00 78.38 95 GLY A C 1
ATOM 820 O O . GLY A 1 95 ? 15.552 -12.192 -11.843 1.00 78.38 95 GLY A O 1
ATOM 821 N N . TYR A 1 96 ? 13.613 -11.535 -12.730 1.00 75.50 96 TYR A N 1
ATOM 822 C CA . TYR A 1 96 ? 13.111 -12.892 -12.983 1.00 75.50 96 TYR A CA 1
ATOM 823 C C . TYR A 1 96 ? 13.951 -13.711 -13.987 1.00 75.50 96 TYR A C 1
ATOM 825 O O . TYR A 1 96 ? 13.796 -14.924 -14.055 1.00 75.50 96 TYR A O 1
ATOM 833 N N . LYS A 1 97 ? 14.842 -13.068 -14.760 1.00 76.94 97 LYS A N 1
ATOM 834 C CA . LYS A 1 97 ? 15.817 -13.730 -15.654 1.00 76.94 97 LYS A CA 1
ATOM 835 C C . LYS A 1 97 ? 17.241 -13.768 -15.082 1.00 76.94 97 LYS A C 1
ATOM 837 O O . LYS A 1 97 ? 18.192 -13.999 -15.823 1.00 76.94 97 LYS A O 1
ATOM 842 N N . GLY A 1 98 ? 17.407 -13.492 -13.789 1.00 85.31 98 GLY A N 1
ATOM 843 C CA . GLY A 1 98 ? 18.713 -13.366 -13.146 1.00 85.31 98 GLY A CA 1
ATOM 844 C C . GLY A 1 98 ? 19.234 -11.928 -13.146 1.00 85.31 98 GLY A C 1
ATOM 845 O O . GLY A 1 98 ? 18.460 -10.973 -13.067 1.00 85.31 98 GLY A O 1
ATOM 846 N N . LYS A 1 99 ? 20.561 -11.769 -13.180 1.00 89.81 99 LYS A N 1
ATOM 847 C CA . LYS A 1 99 ? 21.231 -10.471 -13.010 1.00 89.81 99 LYS A CA 1
ATOM 848 C C . LYS A 1 99 ? 20.771 -9.458 -14.061 1.00 89.81 99 LYS A C 1
ATOM 850 O O . LYS A 1 99 ? 20.824 -9.732 -15.259 1.00 89.81 99 LYS A O 1
ATOM 855 N N . ILE A 1 100 ? 20.371 -8.268 -13.615 1.00 89.75 100 ILE A N 1
ATOM 856 C CA . ILE A 1 100 ? 19.924 -7.198 -14.510 1.00 89.75 100 ILE A CA 1
ATOM 857 C C . ILE A 1 100 ? 21.137 -6.636 -15.273 1.00 89.75 100 ILE A C 1
ATOM 859 O O . ILE A 1 100 ? 22.120 -6.221 -14.650 1.00 89.75 100 ILE A O 1
ATOM 863 N N . PRO A 1 101 ? 21.099 -6.596 -16.617 1.00 90.56 101 PRO A N 1
ATOM 864 C CA . PRO A 1 101 ? 22.181 -6.034 -17.418 1.00 90.56 101 PRO A CA 1
ATOM 865 C C . PRO A 1 101 ? 22.447 -4.548 -17.123 1.00 90.56 101 PRO A C 1
ATOM 867 O O . PRO A 1 101 ? 21.521 -3.755 -16.962 1.00 90.56 101 PRO A O 1
ATOM 870 N N . ALA A 1 102 ? 23.718 -4.131 -17.141 1.00 91.62 102 ALA A N 1
ATOM 871 C CA . ALA A 1 102 ? 24.124 -2.759 -16.801 1.00 91.62 102 ALA A CA 1
ATOM 872 C C . ALA A 1 102 ? 23.494 -1.673 -17.699 1.00 91.62 102 ALA A C 1
ATOM 874 O O . ALA A 1 102 ? 23.316 -0.527 -17.285 1.00 91.62 102 ALA A O 1
ATOM 875 N N . ASN A 1 103 ? 23.152 -1.994 -18.950 1.00 91.56 103 ASN A N 1
ATOM 876 C CA . ASN A 1 103 ? 22.418 -1.076 -19.823 1.00 91.56 103 ASN A CA 1
ATOM 877 C C . ASN A 1 103 ? 20.969 -0.856 -19.355 1.00 91.56 103 ASN A C 1
ATOM 879 O O . ASN A 1 103 ? 20.499 0.275 -19.439 1.00 91.56 103 ASN A O 1
ATOM 883 N N . GLU A 1 104 ? 20.287 -1.884 -18.847 1.00 91.31 104 GLU A N 1
ATOM 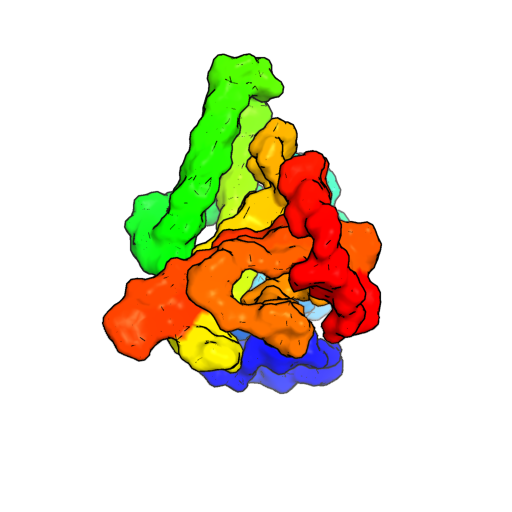884 C CA . GLU A 1 104 ? 18.946 -1.756 -18.271 1.00 91.31 104 GLU A CA 1
ATOM 885 C C . GLU A 1 104 ? 18.992 -1.010 -16.937 1.00 91.31 104 GLU A C 1
ATOM 887 O O . GLU A 1 104 ? 18.235 -0.058 -16.775 1.00 91.31 104 GLU A O 1
ATOM 892 N N . VAL A 1 105 ? 19.972 -1.299 -16.069 1.00 94.81 105 VAL A N 1
ATOM 893 C CA . VAL A 1 105 ? 20.190 -0.529 -14.826 1.00 94.81 105 VAL A CA 1
ATOM 894 C C . VAL A 1 105 ? 20.357 0.968 -15.117 1.00 94.81 105 VAL A C 1
ATOM 896 O O . VAL A 1 105 ? 19.744 1.808 -14.462 1.00 94.81 105 VAL A O 1
ATOM 899 N N . ARG A 1 106 ? 21.138 1.336 -16.145 1.00 95.31 106 ARG A N 1
ATOM 900 C CA . ARG A 1 106 ? 21.297 2.745 -16.558 1.00 95.31 106 ARG A CA 1
ATOM 901 C C . ARG A 1 106 ? 19.988 3.381 -17.035 1.00 95.31 106 ARG A C 1
ATOM 903 O O . ARG A 1 106 ? 19.770 4.566 -16.778 1.00 95.31 106 ARG A O 1
ATOM 910 N N . LYS A 1 107 ? 19.135 2.630 -17.740 1.00 95.38 107 LYS A N 1
ATOM 911 C CA . LYS A 1 107 ? 17.813 3.111 -18.176 1.00 95.38 107 LYS A CA 1
ATOM 912 C C . LYS A 1 107 ? 16.879 3.296 -16.985 1.00 95.38 107 LYS A C 1
ATOM 914 O O . LYS A 1 107 ? 16.208 4.320 -16.919 1.00 95.38 107 LYS A O 1
ATOM 919 N N . ASP A 1 108 ? 16.885 2.360 -16.042 1.00 95.81 108 ASP A N 1
ATOM 920 C CA . ASP A 1 108 ? 16.070 2.431 -14.829 1.00 95.81 108 ASP A CA 1
ATOM 921 C C . ASP A 1 108 ? 16.492 3.585 -13.927 1.00 95.81 108 ASP A C 1
ATOM 923 O O . ASP A 1 108 ? 15.642 4.374 -13.525 1.00 95.81 108 ASP A O 1
ATOM 927 N N . LYS A 1 109 ? 17.800 3.771 -13.708 1.00 97.25 109 LYS A N 1
ATOM 928 C CA . LYS A 1 109 ? 18.346 4.917 -12.965 1.00 97.25 109 LYS A CA 1
ATOM 929 C C . LYS A 1 109 ? 17.891 6.243 -13.573 1.00 97.25 109 LYS A C 1
ATOM 931 O O . LYS A 1 109 ? 17.415 7.120 -12.859 1.00 97.25 109 LYS A O 1
ATOM 936 N N . ARG A 1 110 ? 17.991 6.386 -14.899 1.00 97.50 110 ARG A N 1
ATOM 937 C CA . ARG A 1 110 ? 17.542 7.597 -15.604 1.00 97.50 110 ARG A CA 1
ATOM 938 C C . ARG A 1 110 ? 16.039 7.819 -15.439 1.00 97.50 110 ARG A C 1
ATOM 940 O O . ARG A 1 110 ? 15.630 8.884 -14.987 1.00 97.50 110 ARG A O 1
ATOM 947 N N . PHE A 1 111 ? 15.237 6.802 -15.751 1.00 98.12 111 PHE A N 1
ATOM 948 C CA . PHE A 1 111 ? 13.782 6.875 -15.651 1.00 98.12 111 PHE A CA 1
ATOM 949 C C . PHE A 1 111 ? 13.329 7.199 -14.221 1.00 98.12 111 PHE A C 1
ATOM 951 O O . PHE A 1 111 ? 12.432 8.015 -14.031 1.00 98.12 111 PHE A O 1
ATOM 958 N N . PHE A 1 112 ? 13.971 6.608 -13.210 1.00 98.19 112 PHE A N 1
ATOM 959 C CA . PHE A 1 112 ? 13.681 6.860 -11.802 1.00 98.19 112 PHE A CA 1
ATOM 960 C C . PHE A 1 112 ? 13.808 8.342 -11.450 1.00 98.19 112 PHE A C 1
ATOM 962 O O . PHE A 1 112 ? 12.867 8.925 -10.914 1.00 98.19 112 PHE A O 1
ATOM 969 N N . TYR A 1 113 ? 14.948 8.962 -11.765 1.00 97.56 113 TYR A N 1
ATOM 970 C CA . TYR A 1 113 ? 15.186 10.364 -11.416 1.00 97.56 113 TYR A CA 1
ATOM 971 C C . TYR A 1 113 ? 14.344 11.341 -12.249 1.00 97.56 113 TYR A C 1
ATOM 973 O O . TYR A 1 113 ? 13.967 12.400 -11.748 1.00 97.56 113 TYR A O 1
ATOM 981 N N . GLU A 1 114 ? 13.978 10.987 -13.481 1.00 97.00 114 GLU A N 1
ATOM 982 C CA . GLU A 1 114 ? 13.010 11.759 -14.269 1.00 97.00 114 GLU A CA 1
ATOM 983 C C . GLU A 1 114 ? 11.602 11.677 -13.654 1.00 97.00 114 GLU A C 1
ATOM 985 O O . GLU A 1 114 ? 10.937 12.694 -13.418 1.00 97.00 114 GLU A O 1
ATOM 990 N N . TYR A 1 115 ? 11.142 10.463 -13.345 1.00 98.19 115 TYR A N 1
ATOM 991 C CA . TYR A 1 115 ? 9.778 10.235 -12.887 1.00 98.19 115 TYR A CA 1
ATOM 992 C C . TYR A 1 115 ? 9.553 10.684 -11.441 1.00 98.19 115 TYR A C 1
ATOM 994 O O . TYR A 1 115 ? 8.496 11.235 -11.133 1.00 98.19 115 TYR A O 1
ATOM 1002 N N . ILE A 1 116 ? 10.545 10.547 -10.554 1.00 97.88 116 ILE A N 1
ATOM 1003 C CA . ILE A 1 116 ? 10.419 11.000 -9.162 1.00 97.88 116 ILE A CA 1
ATOM 1004 C C . ILE A 1 116 ? 10.172 12.513 -9.070 1.00 97.88 116 ILE A C 1
ATOM 1006 O O . ILE A 1 116 ? 9.470 12.964 -8.169 1.00 97.88 116 ILE A O 1
ATOM 1010 N N . ASN A 1 117 ? 10.680 13.309 -10.016 1.00 97.25 117 ASN A N 1
ATOM 1011 C CA . ASN A 1 117 ? 10.394 14.744 -10.075 1.00 97.25 117 ASN A CA 1
ATOM 1012 C C . ASN A 1 117 ? 8.948 15.019 -10.511 1.00 97.25 117 ASN A C 1
ATOM 1014 O O . ASN A 1 117 ? 8.278 15.872 -9.930 1.00 97.25 117 ASN A O 1
ATOM 1018 N N . THR A 1 118 ? 8.434 14.243 -11.470 1.00 96.56 118 THR A N 1
ATOM 1019 C CA . THR A 1 118 ? 7.010 14.285 -11.847 1.00 96.56 118 THR A CA 1
ATOM 1020 C C . THR A 1 118 ? 6.126 13.948 -10.645 1.00 96.56 118 THR A C 1
ATOM 1022 O O . THR A 1 118 ? 5.187 14.682 -10.338 1.00 96.56 118 THR A O 1
ATOM 1025 N N . TRP A 1 119 ? 6.475 12.886 -9.917 1.00 97.88 119 TRP A N 1
ATOM 1026 C CA . TRP A 1 119 ? 5.785 12.463 -8.701 1.00 97.88 119 TRP A CA 1
ATOM 1027 C C . TRP A 1 119 ? 5.788 13.547 -7.613 1.00 97.88 119 TRP A C 1
ATOM 1029 O O . TRP A 1 119 ? 4.731 13.880 -7.075 1.00 97.88 119 TRP A O 1
ATOM 1039 N N . LYS A 1 120 ? 6.943 14.168 -7.338 1.00 97.62 120 LYS A N 1
ATOM 1040 C CA . LYS A 1 120 ? 7.052 15.294 -6.393 1.00 97.62 120 LYS A CA 1
ATOM 1041 C C . LYS A 1 120 ? 6.081 16.423 -6.736 1.00 97.62 120 LYS A C 1
ATOM 1043 O O . LYS A 1 120 ? 5.371 16.910 -5.858 1.00 97.62 120 LYS A O 1
ATOM 1048 N N . ASN A 1 121 ? 6.001 16.801 -8.011 1.00 96.38 121 ASN A N 1
ATOM 1049 C CA . ASN A 1 121 ? 5.094 17.853 -8.471 1.00 96.38 121 ASN A CA 1
ATOM 1050 C C . ASN A 1 121 ? 3.618 17.467 -8.290 1.00 96.38 121 ASN A C 1
ATOM 1052 O O . ASN A 1 121 ? 2.816 18.290 -7.848 1.00 96.38 121 ASN A O 1
ATOM 1056 N N . GLN A 1 122 ? 3.257 16.213 -8.574 1.00 96.06 122 GLN A N 1
ATOM 1057 C CA . GLN A 1 122 ? 1.896 15.709 -8.371 1.00 96.06 122 GLN A CA 1
ATOM 1058 C C . GLN A 1 122 ? 1.484 15.759 -6.895 1.00 96.06 122 GLN A C 1
ATOM 1060 O O . GLN A 1 122 ? 0.429 16.311 -6.579 1.00 96.06 122 GLN A O 1
ATOM 1065 N N . VAL A 1 123 ? 2.333 15.267 -5.988 1.00 96.81 123 VAL A N 1
ATOM 1066 C CA . VAL A 1 123 ? 2.075 15.304 -4.539 1.00 96.81 123 VAL A CA 1
ATOM 1067 C C . VAL A 1 123 ? 1.955 16.742 -4.038 1.00 96.81 123 VAL A C 1
ATOM 1069 O O . VAL A 1 123 ? 0.992 17.074 -3.349 1.00 96.81 123 VAL A O 1
ATOM 1072 N N . ASN A 1 124 ? 2.873 17.623 -4.443 1.00 94.31 124 ASN A N 1
ATOM 1073 C CA . ASN A 1 124 ? 2.863 19.027 -4.027 1.00 94.31 124 ASN A CA 1
ATOM 1074 C C . ASN A 1 124 ? 1.647 19.805 -4.551 1.00 94.31 124 ASN A C 1
ATOM 1076 O O . ASN A 1 124 ? 1.236 20.775 -3.919 1.00 94.31 124 ASN A O 1
ATOM 1080 N N . SER A 1 125 ? 1.039 19.374 -5.662 1.00 92.75 125 SER A N 1
ATOM 1081 C CA . SER A 1 125 ? -0.201 19.972 -6.171 1.00 92.75 125 SER A CA 1
ATOM 1082 C C . SER A 1 125 ? -1.419 19.699 -5.281 1.00 92.75 125 SER A C 1
ATOM 1084 O O . SER A 1 125 ? -2.401 20.435 -5.356 1.00 92.75 125 SER A O 1
ATOM 1086 N N . LYS A 1 126 ? -1.378 18.629 -4.468 1.00 90.38 126 LYS A N 1
ATOM 1087 C CA . LYS A 1 126 ? -2.463 18.163 -3.583 1.00 90.38 126 LYS A CA 1
ATOM 1088 C C . LYS A 1 126 ? -3.813 17.926 -4.280 1.00 90.38 126 LYS A C 1
ATOM 1090 O O . LYS A 1 126 ? -4.856 17.897 -3.627 1.00 90.38 126 LYS A O 1
ATOM 1095 N N . LYS A 1 127 ? -3.824 17.758 -5.607 1.00 90.00 127 LYS A N 1
ATOM 1096 C CA . LYS A 1 127 ? -5.058 17.652 -6.398 1.00 90.00 127 LYS A CA 1
ATOM 1097 C C . LYS A 1 127 ? -5.682 16.260 -6.315 1.00 90.00 127 LYS A C 1
ATOM 1099 O O . LYS A 1 127 ? -5.408 15.402 -7.145 1.00 90.00 127 LYS A O 1
ATOM 1104 N N . GLY A 1 128 ? -6.570 16.056 -5.348 1.00 88.88 128 GLY A N 1
ATOM 1105 C CA . GLY A 1 128 ? -7.354 14.828 -5.190 1.00 88.88 128 GLY A CA 1
ATOM 1106 C C . GLY A 1 128 ? -7.047 14.086 -3.891 1.00 88.88 128 GLY A C 1
ATOM 1107 O O . GLY A 1 128 ? -6.053 14.358 -3.219 1.00 88.88 128 GLY A O 1
ATOM 1108 N N . SER A 1 129 ? -7.919 13.139 -3.537 1.00 90.25 129 SER A N 1
ATOM 1109 C CA . SER A 1 129 ? -7.917 12.471 -2.227 1.00 90.25 129 SER A CA 1
ATOM 1110 C C . SER A 1 129 ? -6.650 11.669 -1.930 1.00 90.25 129 SER A C 1
ATOM 1112 O O . SER A 1 129 ? -6.264 11.566 -0.775 1.00 90.25 129 SER A O 1
ATOM 1114 N N . TYR A 1 130 ? -5.981 11.115 -2.940 1.00 94.88 130 TYR A N 1
ATOM 1115 C CA . TYR A 1 130 ? -4.733 10.378 -2.731 1.00 94.88 130 TYR A CA 1
ATOM 1116 C C . TYR A 1 130 ? -3.579 11.318 -2.382 1.00 94.88 130 TYR A C 1
ATOM 1118 O O . TYR A 1 130 ? -2.920 11.143 -1.359 1.00 94.88 130 TYR A O 1
ATOM 1126 N N . PHE A 1 131 ? -3.339 12.335 -3.215 1.00 95.81 131 PHE A N 1
ATOM 1127 C CA . PHE A 1 131 ? -2.185 13.218 -3.048 1.00 95.81 131 PHE A CA 1
ATOM 1128 C C . PHE A 1 131 ? -2.281 14.071 -1.785 1.00 95.81 131 PHE A C 1
ATOM 1130 O O . PHE A 1 131 ? -1.254 14.318 -1.165 1.00 95.81 131 PHE A O 1
ATOM 1137 N N . SER A 1 132 ? -3.486 14.479 -1.371 1.00 93.81 132 SER A N 1
ATOM 1138 C CA . SER A 1 132 ? -3.662 15.221 -0.119 1.00 93.81 132 SER A CA 1
ATOM 1139 C C . SER A 1 132 ? -3.236 14.402 1.103 1.00 93.81 132 SER A C 1
ATOM 1141 O O . SER A 1 132 ? -2.539 14.924 1.967 1.00 93.81 132 SER A O 1
ATOM 1143 N N . GLN A 1 133 ? -3.576 13.111 1.151 1.00 95.31 133 GLN A N 1
ATOM 1144 C CA . GLN A 1 133 ? -3.183 12.235 2.260 1.00 95.31 133 GLN A CA 1
ATOM 1145 C C . GLN A 1 133 ? -1.699 11.855 2.203 1.00 95.31 133 GLN A C 1
ATOM 1147 O O . GLN A 1 133 ? -1.016 11.889 3.226 1.00 95.31 133 GLN A O 1
ATOM 1152 N N . ILE A 1 134 ? -1.177 11.550 1.008 1.00 97.06 134 ILE A N 1
ATOM 1153 C CA . ILE A 1 134 ? 0.255 11.285 0.803 1.00 97.06 134 ILE A CA 1
ATOM 1154 C C . ILE A 1 134 ? 1.097 12.482 1.242 1.00 97.06 134 ILE A C 1
ATOM 1156 O O . ILE A 1 134 ? 2.085 12.299 1.944 1.00 97.06 134 ILE A O 1
ATOM 1160 N N . GLU A 1 135 ? 0.719 13.701 0.854 1.00 96.25 135 GLU A N 1
ATOM 1161 C CA . GLU A 1 135 ? 1.489 14.904 1.164 1.00 96.25 135 GLU A CA 1
ATOM 1162 C C . GLU A 1 135 ? 1.589 15.156 2.670 1.00 96.25 135 GLU A C 1
ATOM 1164 O O . GLU A 1 135 ? 2.684 15.428 3.166 1.00 96.25 135 GLU A O 1
ATOM 1169 N N . VAL A 1 136 ? 0.478 15.016 3.398 1.00 94.19 136 VAL A N 1
ATOM 1170 C CA . VAL A 1 136 ? 0.437 15.206 4.855 1.00 94.19 136 VAL A CA 1
ATOM 1171 C C . VAL A 1 136 ? 1.348 14.201 5.561 1.00 94.19 136 VAL A C 1
ATOM 1173 O O . VAL A 1 136 ? 2.199 14.582 6.371 1.00 94.19 136 VAL A O 1
ATOM 1176 N N . GLU A 1 137 ? 1.204 12.917 5.238 1.00 93.56 137 GLU A N 1
ATOM 1177 C CA . GLU A 1 137 ? 1.970 11.842 5.870 1.00 93.56 137 GLU A CA 1
ATOM 1178 C C . GLU A 1 137 ? 3.463 11.906 5.498 1.00 93.56 137 GLU A C 1
ATOM 1180 O O . GLU A 1 137 ? 4.327 11.781 6.374 1.00 93.56 137 GLU A O 1
ATOM 1185 N N . LEU A 1 138 ? 3.788 12.203 4.235 1.00 95.31 138 LEU A N 1
ATOM 1186 C CA . LEU A 1 138 ? 5.165 12.361 3.767 1.00 95.31 138 LEU A CA 1
ATOM 1187 C C . LEU A 1 138 ? 5.850 13.564 4.416 1.00 95.31 138 LEU A C 1
ATOM 1189 O O . LEU A 1 138 ? 6.972 13.434 4.905 1.00 95.31 138 LEU A O 1
ATOM 1193 N N . LYS A 1 139 ? 5.191 14.729 4.484 1.00 94.25 139 LYS A N 1
ATOM 1194 C CA . LYS A 1 139 ? 5.770 15.910 5.143 1.00 94.25 139 LYS A CA 1
ATOM 1195 C C . LYS A 1 139 ? 6.052 15.666 6.614 1.00 94.25 139 LYS A C 1
ATOM 1197 O O . LYS A 1 139 ? 7.082 16.122 7.108 1.00 94.25 139 LYS A O 1
ATOM 1202 N N . ARG A 1 140 ? 5.190 14.916 7.307 1.00 92.31 140 ARG A N 1
ATOM 1203 C CA . ARG A 1 140 ? 5.448 14.516 8.695 1.00 92.31 140 ARG A CA 1
ATOM 1204 C C . ARG A 1 140 ? 6.746 13.711 8.805 1.00 92.31 140 ARG A C 1
ATOM 1206 O O . ARG A 1 140 ? 7.549 13.991 9.692 1.00 92.31 140 ARG A O 1
ATOM 1213 N N . LYS A 1 141 ? 6.977 12.752 7.899 1.00 91.88 141 LYS A N 1
ATOM 1214 C CA . LYS A 1 141 ? 8.207 11.939 7.870 1.00 91.88 141 LYS A CA 1
ATOM 1215 C C . LYS A 1 141 ? 9.444 12.753 7.503 1.00 91.88 141 LYS A C 1
ATOM 1217 O O . LYS A 1 141 ? 10.461 12.637 8.176 1.00 91.88 141 LYS A O 1
ATOM 1222 N N . LEU A 1 142 ? 9.345 13.624 6.502 1.00 94.06 142 LEU A N 1
ATOM 1223 C CA . LEU A 1 142 ? 10.445 14.508 6.110 1.00 94.06 142 LEU A CA 1
ATOM 1224 C C . LEU A 1 142 ? 10.814 15.498 7.223 1.00 94.06 142 LEU A C 1
ATOM 1226 O O . LEU A 1 142 ? 11.995 15.735 7.447 1.00 94.06 142 LEU A O 1
ATOM 1230 N N . LYS A 1 143 ? 9.830 16.032 7.961 1.00 93.62 143 LYS A N 1
ATOM 1231 C CA . LYS A 1 143 ? 10.085 16.903 9.118 1.00 93.62 143 LYS A CA 1
ATOM 1232 C C . LYS A 1 143 ? 10.850 16.164 10.215 1.00 93.62 143 LYS A C 1
ATOM 1234 O O . LYS A 1 143 ? 11.812 16.706 10.740 1.00 93.62 143 LYS A O 1
ATOM 1239 N N . ALA A 1 144 ? 10.448 14.936 10.535 1.00 90.38 144 ALA A N 1
ATOM 1240 C CA . ALA A 1 144 ? 11.133 14.141 11.549 1.00 90.38 144 ALA A CA 1
ATOM 1241 C C . ALA A 1 144 ? 12.571 13.780 11.124 1.00 90.38 144 ALA A C 1
ATOM 1243 O O . ALA A 1 144 ? 13.498 13.907 11.920 1.00 90.38 144 ALA A O 1
ATOM 1244 N N . LEU A 1 145 ? 12.774 13.446 9.844 1.00 91.44 145 LEU A N 1
ATOM 1245 C CA . LEU A 1 145 ? 14.102 13.218 9.270 1.00 91.44 145 LEU A CA 1
ATOM 1246 C C . LEU A 1 145 ? 14.980 14.483 9.311 1.00 91.44 145 LEU A C 1
ATOM 1248 O O . LEU A 1 145 ? 16.168 14.402 9.616 1.00 91.44 145 LEU A O 1
ATOM 1252 N N . LEU A 1 146 ? 14.400 15.656 9.039 1.00 93.06 146 LEU A N 1
ATOM 1253 C CA . LEU A 1 146 ? 15.097 16.937 9.155 1.00 93.06 146 LEU A CA 1
ATOM 1254 C C . LEU A 1 146 ? 15.516 17.214 10.604 1.00 93.06 146 LEU A C 1
ATOM 1256 O O . LEU A 1 146 ? 16.652 17.616 10.831 1.00 93.06 146 LEU A O 1
ATOM 1260 N N . SER A 1 147 ? 14.638 16.961 11.578 1.00 91.81 147 SER A N 1
ATOM 1261 C CA . SER A 1 147 ? 14.974 17.095 12.999 1.00 91.81 147 SER A CA 1
ATOM 1262 C C . SER A 1 147 ? 16.111 16.155 13.413 1.00 91.81 147 SER A C 1
ATOM 1264 O O . SER A 1 147 ? 17.021 16.585 14.114 1.00 91.81 147 SER A O 1
ATOM 1266 N N . ALA A 1 148 ? 16.116 14.910 12.927 1.00 89.25 148 ALA A N 1
ATOM 1267 C CA . ALA A 1 148 ? 17.204 13.960 13.161 1.00 89.25 148 ALA A CA 1
ATOM 1268 C C . ALA A 1 148 ? 18.547 14.457 12.586 1.00 89.25 148 ALA A C 1
ATOM 1270 O O . ALA A 1 148 ? 19.579 14.378 13.259 1.00 89.25 148 ALA A O 1
ATOM 1271 N N . ALA A 1 149 ? 18.534 15.024 11.375 1.00 90.94 149 ALA A N 1
ATOM 1272 C CA . ALA A 1 149 ? 19.720 15.619 10.758 1.00 90.94 149 ALA A CA 1
ATOM 1273 C C . ALA A 1 149 ? 20.212 16.868 11.514 1.00 90.94 149 ALA A C 1
ATOM 1275 O O . ALA A 1 149 ? 21.412 17.033 11.714 1.00 90.94 149 ALA A O 1
ATOM 1276 N N . GLN A 1 150 ? 19.297 17.728 11.976 1.00 92.19 150 GLN 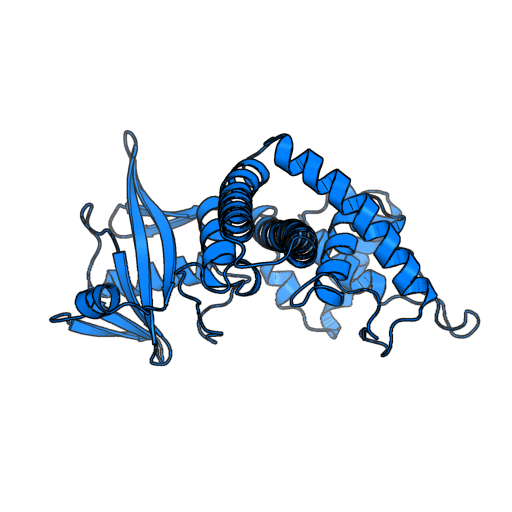A N 1
ATOM 1277 C CA . GLN A 1 150 ? 19.624 18.910 12.786 1.00 92.19 150 GLN A CA 1
ATOM 1278 C C . GLN A 1 150 ? 20.219 18.532 14.148 1.00 92.19 150 GLN A C 1
ATOM 1280 O O . GLN A 1 150 ? 21.143 19.191 14.612 1.00 92.19 150 GLN A O 1
ATOM 1285 N N . ALA A 1 151 ? 19.738 17.441 14.748 1.00 91.50 151 ALA A N 1
ATOM 1286 C CA . ALA A 1 151 ? 20.295 16.853 15.963 1.00 91.50 151 ALA A CA 1
ATOM 1287 C C . ALA A 1 151 ? 21.593 16.053 15.723 1.00 91.50 151 ALA A C 1
ATOM 1289 O O . ALA A 1 151 ? 22.090 15.420 16.647 1.00 91.50 151 ALA A O 1
ATOM 1290 N N . GLN A 1 152 ? 22.125 16.047 14.492 1.00 89.31 152 GLN A N 1
ATOM 1291 C CA . GLN A 1 152 ? 23.352 15.341 14.095 1.00 89.31 152 GLN A CA 1
ATOM 1292 C C . GLN A 1 152 ? 23.326 13.821 14.339 1.00 89.31 152 GLN A C 1
ATOM 1294 O O . GLN A 1 152 ? 24.366 13.173 14.378 1.00 89.31 152 GLN A O 1
ATOM 1299 N N . THR A 1 153 ? 22.133 13.230 14.443 1.00 89.12 153 THR A N 1
ATOM 1300 C CA . THR A 1 153 ? 21.966 11.769 14.580 1.00 89.12 153 THR A CA 1
ATOM 1301 C C . THR A 1 153 ? 22.178 11.020 13.263 1.00 89.12 153 THR A C 1
ATOM 1303 O O . THR A 1 153 ? 22.392 9.813 13.269 1.00 89.12 153 THR A O 1
ATOM 1306 N N . ILE A 1 154 ? 22.130 11.736 12.136 1.00 89.94 154 ILE A N 1
ATOM 1307 C CA . ILE A 1 154 ? 22.424 11.232 10.792 1.00 89.94 154 ILE A CA 1
ATOM 1308 C C . ILE A 1 154 ? 23.272 12.251 10.030 1.00 89.94 154 ILE A C 1
ATOM 1310 O O . ILE A 1 154 ? 23.162 13.462 10.237 1.00 89.94 154 ILE A O 1
ATOM 1314 N N . THR A 1 155 ? 24.092 11.771 9.101 1.00 91.50 155 THR A N 1
ATOM 1315 C CA . THR A 1 155 ? 24.901 12.618 8.219 1.00 91.50 155 THR A CA 1
ATOM 1316 C C . THR A 1 155 ? 24.057 13.272 7.120 1.00 91.50 155 THR A C 1
ATOM 1318 O O . THR A 1 155 ? 22.989 12.788 6.740 1.00 91.50 155 THR A O 1
ATOM 1321 N N . LYS A 1 156 ? 24.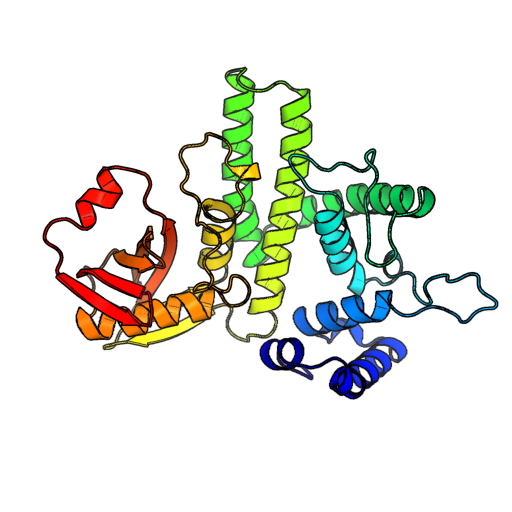576 14.346 6.507 1.00 91.44 156 LYS A N 1
ATOM 1322 C CA . LYS A 1 156 ? 23.945 14.983 5.334 1.00 91.44 156 LYS A CA 1
ATOM 1323 C C . LYS A 1 156 ? 23.743 14.002 4.170 1.00 91.44 156 LYS A C 1
ATOM 1325 O O . LYS A 1 156 ? 22.700 14.009 3.524 1.00 91.44 156 LYS A O 1
ATOM 1330 N N . LYS A 1 157 ? 24.727 13.130 3.923 1.00 92.62 157 LYS A N 1
ATOM 1331 C CA . LYS A 1 157 ? 24.656 12.119 2.858 1.00 92.62 157 LYS A CA 1
ATOM 1332 C C . LYS A 1 157 ? 23.528 11.117 3.118 1.00 92.62 157 LYS A C 1
ATOM 1334 O O . LYS A 1 157 ? 22.802 10.767 2.192 1.00 92.62 157 LYS A O 1
ATOM 1339 N N . GLU A 1 158 ? 23.372 10.659 4.357 1.00 91.25 158 GLU A N 1
ATOM 1340 C CA . GLU A 1 158 ? 22.270 9.769 4.742 1.00 91.25 158 GLU A CA 1
ATOM 1341 C C . GLU A 1 158 ? 20.921 10.473 4.643 1.00 91.25 158 GLU A C 1
ATOM 1343 O O . GLU A 1 158 ? 19.984 9.892 4.099 1.00 91.25 158 GLU A O 1
ATOM 1348 N N . TYR A 1 159 ? 20.837 11.733 5.079 1.00 93.00 159 TYR A N 1
ATOM 1349 C CA . TYR A 1 159 ? 19.642 12.559 4.921 1.00 93.00 159 TYR A CA 1
ATOM 1350 C C . TYR A 1 159 ? 19.191 12.623 3.453 1.00 93.00 159 TYR A C 1
ATOM 1352 O O . TYR A 1 159 ? 18.057 12.252 3.149 1.00 93.00 159 TYR A O 1
ATOM 1360 N N . ASP A 1 160 ? 20.077 12.994 2.522 1.00 93.75 160 ASP A N 1
ATOM 1361 C CA . ASP A 1 160 ? 19.736 13.126 1.096 1.00 93.75 160 ASP A CA 1
ATOM 1362 C C . ASP A 1 160 ? 19.269 11.789 0.480 1.00 93.75 160 ASP A C 1
ATOM 1364 O O . ASP A 1 160 ? 18.305 11.736 -0.302 1.00 93.75 160 ASP A O 1
ATOM 1368 N N . ARG A 1 161 ? 19.911 10.677 0.871 1.00 93.19 161 ARG A N 1
ATOM 1369 C CA . ARG A 1 161 ? 19.503 9.331 0.438 1.00 93.19 161 ARG A CA 1
ATOM 1370 C C . ARG A 1 161 ? 18.152 8.927 1.038 1.00 93.19 161 ARG A C 1
ATOM 1372 O O . ARG A 1 161 ? 17.304 8.430 0.293 1.00 93.19 161 ARG A O 1
ATOM 1379 N N . LYS A 1 162 ? 17.909 9.178 2.333 1.00 92.75 162 LYS A N 1
ATOM 1380 C CA . LYS A 1 162 ? 16.629 8.880 3.004 1.00 92.75 162 LYS A CA 1
ATOM 1381 C C . LYS A 1 162 ? 15.484 9.735 2.462 1.00 92.75 162 LYS A C 1
ATOM 1383 O O . LYS A 1 162 ? 14.399 9.204 2.251 1.00 92.75 162 LYS A O 1
ATOM 1388 N N . VAL A 1 163 ? 15.710 11.008 2.126 1.00 95.12 163 VAL A N 1
ATOM 1389 C CA . VAL A 1 163 ? 14.698 11.847 1.455 1.00 95.12 163 VAL A CA 1
ATOM 1390 C C . VAL A 1 163 ? 14.256 11.204 0.141 1.00 95.12 163 VAL A C 1
ATOM 1392 O O . VAL A 1 163 ? 13.058 11.067 -0.113 1.00 95.12 163 VAL A O 1
ATOM 1395 N N . THR A 1 164 ? 15.210 10.781 -0.692 1.00 95.88 164 THR A N 1
ATOM 1396 C CA . THR A 1 164 ? 14.907 10.119 -1.972 1.00 95.88 164 THR A CA 1
ATOM 1397 C C . THR A 1 164 ? 14.144 8.814 -1.758 1.00 95.88 164 THR A C 1
ATOM 1399 O O . THR A 1 164 ? 13.146 8.570 -2.440 1.00 95.88 164 THR A O 1
ATOM 1402 N N . LEU A 1 165 ? 14.563 8.011 -0.776 1.00 94.75 165 LEU A N 1
ATOM 1403 C CA . LEU A 1 165 ? 13.866 6.786 -0.404 1.00 94.75 165 LEU A CA 1
ATOM 1404 C C . LEU A 1 165 ? 12.429 7.061 0.060 1.00 94.75 165 LEU A C 1
ATOM 1406 O O . LEU A 1 165 ? 11.515 6.380 -0.389 1.00 94.75 165 LEU A O 1
ATOM 1410 N N . PHE A 1 166 ? 12.197 8.063 0.910 1.00 95.19 166 PHE A N 1
ATOM 1411 C CA . PHE A 1 166 ? 10.858 8.368 1.423 1.00 95.19 166 PHE A CA 1
ATOM 1412 C C . PHE A 1 166 ? 9.914 8.745 0.281 1.00 95.19 166 PHE A C 1
ATOM 1414 O O . PHE A 1 166 ? 8.803 8.226 0.204 1.00 95.19 166 PHE A O 1
ATOM 1421 N N . TRP A 1 167 ? 10.367 9.571 -0.666 1.00 97.38 167 TRP A N 1
ATOM 1422 C CA . TRP A 1 167 ? 9.586 9.887 -1.865 1.00 97.38 167 TRP A CA 1
ATOM 1423 C C . TRP A 1 167 ? 9.211 8.637 -2.674 1.00 97.38 167 TRP A C 1
ATOM 1425 O O . TRP A 1 167 ? 8.069 8.529 -3.128 1.00 97.38 167 TRP A O 1
ATOM 1435 N N . ALA A 1 168 ? 10.142 7.693 -2.828 1.00 96.81 168 ALA A N 1
ATOM 1436 C CA . ALA A 1 168 ? 9.911 6.426 -3.515 1.00 96.81 168 ALA A CA 1
ATOM 1437 C C . ALA A 1 168 ? 8.941 5.504 -2.753 1.00 96.81 168 ALA A C 1
ATOM 1439 O O . ALA A 1 168 ? 7.981 5.006 -3.339 1.00 96.81 168 ALA A O 1
ATOM 1440 N N . ILE A 1 169 ? 9.119 5.319 -1.443 1.00 95.38 169 ILE A N 1
ATOM 1441 C CA . ILE A 1 169 ? 8.232 4.471 -0.632 1.00 95.38 169 ILE A CA 1
ATOM 1442 C C . ILE A 1 169 ? 6.810 5.041 -0.601 1.00 95.38 169 ILE A C 1
ATOM 1444 O O . ILE A 1 169 ? 5.842 4.293 -0.726 1.00 95.38 169 ILE A O 1
ATOM 1448 N N . PHE A 1 170 ? 6.646 6.363 -0.510 1.00 96.88 170 PHE A N 1
ATOM 1449 C CA . PHE A 1 170 ? 5.317 6.972 -0.584 1.00 96.88 170 PHE A CA 1
ATOM 1450 C C . PHE A 1 170 ? 4.658 6.801 -1.956 1.00 96.88 170 PHE A C 1
ATOM 1452 O O . PHE A 1 170 ? 3.437 6.654 -2.013 1.00 96.88 170 PHE A O 1
ATOM 1459 N N . PHE A 1 171 ? 5.429 6.747 -3.050 1.00 98.00 171 PHE A N 1
ATOM 1460 C CA . PHE A 1 171 ? 4.876 6.342 -4.344 1.00 98.00 171 PHE A CA 1
ATOM 1461 C C . PHE A 1 171 ? 4.404 4.886 -4.319 1.00 98.00 171 PHE A C 1
ATOM 1463 O O . PHE A 1 171 ? 3.305 4.595 -4.777 1.00 98.00 171 PHE A O 1
ATOM 1470 N N . HIS A 1 172 ? 5.199 3.974 -3.755 1.00 96.25 172 HIS A N 1
ATOM 1471 C CA . HIS A 1 172 ? 4.824 2.564 -3.612 1.00 96.25 172 HIS A CA 1
ATOM 1472 C C . HIS A 1 172 ? 3.529 2.386 -2.802 1.00 96.25 172 HIS A C 1
ATOM 1474 O O . HIS A 1 172 ? 2.633 1.650 -3.219 1.00 96.25 172 HIS A O 1
ATOM 1480 N N . ILE A 1 173 ? 3.377 3.119 -1.694 1.00 96.62 173 ILE A N 1
ATOM 1481 C CA . ILE A 1 173 ? 2.135 3.152 -0.906 1.00 96.62 173 ILE A CA 1
ATOM 1482 C C . ILE A 1 173 ? 0.977 3.686 -1.753 1.00 96.62 173 ILE A C 1
ATOM 1484 O O . ILE A 1 173 ? -0.058 3.031 -1.848 1.00 96.62 173 ILE A O 1
ATOM 1488 N N . TYR A 1 174 ? 1.151 4.840 -2.404 1.00 97.75 174 TYR A N 1
ATOM 1489 C CA . TYR A 1 174 ? 0.150 5.408 -3.310 1.00 97.75 174 TYR A CA 1
ATOM 1490 C C . TYR A 1 174 ? -0.293 4.400 -4.374 1.00 97.75 174 TYR A C 1
ATOM 1492 O O . TYR A 1 174 ? -1.491 4.226 -4.588 1.00 97.75 174 TYR A O 1
ATOM 1500 N N . TYR A 1 175 ? 0.660 3.709 -4.997 1.00 97.44 175 TYR A N 1
ATOM 1501 C CA . TYR A 1 175 ? 0.416 2.743 -6.058 1.00 97.44 175 TYR A CA 1
ATOM 1502 C C . TYR A 1 175 ? -0.463 1.585 -5.568 1.00 97.44 175 TYR A C 1
ATOM 1504 O O . TYR A 1 175 ? -1.492 1.298 -6.180 1.00 97.44 175 TYR A O 1
ATOM 1512 N N . LYS A 1 176 ? -0.138 0.994 -4.406 1.00 95.62 176 LYS A N 1
ATOM 1513 C CA . LYS A 1 176 ? -0.955 -0.060 -3.777 1.00 95.62 176 LYS A CA 1
ATOM 1514 C C . LYS A 1 176 ? -2.372 0.412 -3.444 1.00 95.62 176 LYS A C 1
ATOM 1516 O O . LYS A 1 176 ? -3.353 -0.243 -3.790 1.00 95.62 176 LYS A O 1
ATOM 1521 N N . VAL A 1 177 ? -2.492 1.581 -2.817 1.00 97.19 177 VAL A N 1
ATOM 1522 C CA . VAL A 1 177 ? -3.793 2.144 -2.416 1.00 97.19 177 VAL A CA 1
ATOM 1523 C C . VAL A 1 177 ? -4.642 2.488 -3.646 1.00 97.19 177 VAL A C 1
ATOM 1525 O O . VAL A 1 177 ? -5.861 2.300 -3.645 1.00 97.19 177 VAL A O 1
ATOM 1528 N N . LYS A 1 178 ? -4.013 2.954 -4.729 1.00 96.69 178 LYS A N 1
ATOM 1529 C CA . LYS A 1 178 ? -4.679 3.237 -6.003 1.00 96.69 178 LYS A CA 1
ATOM 1530 C C . LYS A 1 178 ? -5.145 1.962 -6.700 1.00 96.69 178 LYS A C 1
ATOM 1532 O O . LYS A 1 178 ? -6.279 1.950 -7.164 1.00 96.69 178 LYS A O 1
ATOM 1537 N N . ILE A 1 179 ? -4.342 0.893 -6.721 1.00 95.88 179 ILE A N 1
ATOM 1538 C CA . ILE A 1 179 ? -4.771 -0.425 -7.223 1.00 95.88 179 ILE A CA 1
ATOM 1539 C C . ILE A 1 179 ? -6.066 -0.872 -6.540 1.00 95.88 179 ILE A C 1
ATOM 1541 O O . ILE A 1 179 ? -6.993 -1.308 -7.218 1.00 95.88 179 ILE A O 1
ATOM 1545 N N . TYR A 1 180 ? -6.156 -0.715 -5.218 1.00 96.38 180 TYR A N 1
ATOM 1546 C CA . TYR A 1 180 ? -7.329 -1.141 -4.460 1.00 96.38 180 TYR A CA 1
ATOM 1547 C C . TYR A 1 180 ? -8.564 -0.260 -4.702 1.00 96.38 180 TYR A C 1
ATOM 1549 O O . TYR A 1 180 ? -9.662 -0.759 -4.933 1.00 96.38 180 TYR A O 1
ATOM 1557 N N . PHE A 1 181 ? -8.412 1.065 -4.627 1.00 96.50 181 PHE A N 1
ATOM 1558 C CA . PHE A 1 181 ? -9.559 1.978 -4.635 1.00 96.50 181 PHE A CA 1
ATOM 1559 C C . PHE A 1 181 ? -9.956 2.491 -6.025 1.00 96.50 181 PHE A C 1
ATOM 1561 O O . PHE A 1 181 ? -11.044 3.051 -6.160 1.00 96.50 181 PHE A O 1
ATOM 1568 N N . ASP A 1 182 ? -9.132 2.359 -7.069 1.00 95.12 182 ASP A N 1
ATOM 1569 C CA . ASP A 1 182 ? -9.485 2.859 -8.410 1.00 95.12 182 ASP A CA 1
ATOM 1570 C C . ASP A 1 182 ? -10.622 2.057 -9.072 1.00 95.12 182 ASP A C 1
ATOM 1572 O O . ASP A 1 182 ? -11.432 2.624 -9.817 1.00 95.12 182 ASP A O 1
ATOM 1576 N N . GLU A 1 183 ? -10.747 0.767 -8.735 1.00 92.25 183 GLU A N 1
ATOM 1577 C CA . GLU A 1 183 ? -11.870 -0.076 -9.172 1.00 92.25 183 GLU A CA 1
ATOM 1578 C C . GLU A 1 183 ? -13.206 0.341 -8.535 1.00 92.25 183 GLU A C 1
ATOM 1580 O O . GLU A 1 183 ? -14.275 0.094 -9.096 1.00 92.25 183 GLU A O 1
ATOM 1585 N N . LYS A 1 184 ? -13.156 1.018 -7.381 1.00 91.19 184 LYS A N 1
ATOM 1586 C CA . LYS A 1 184 ? -14.333 1.355 -6.577 1.00 91.19 184 LYS A CA 1
ATOM 1587 C C . LYS A 1 184 ? -14.904 2.720 -6.949 1.00 91.19 184 LYS A C 1
ATOM 1589 O O . LYS A 1 184 ? -14.173 3.694 -7.178 1.00 91.19 184 LYS A O 1
ATOM 1594 N N . LYS A 1 185 ? -16.241 2.791 -6.972 1.00 89.12 185 LYS A N 1
ATOM 1595 C CA . LYS A 1 185 ? -16.986 4.048 -7.152 1.00 89.12 185 LYS A CA 1
ATOM 1596 C C . LYS A 1 185 ? -16.750 4.976 -5.959 1.00 89.12 185 LYS A C 1
ATOM 1598 O O . LYS A 1 185 ? -16.284 6.097 -6.140 1.00 89.12 185 LYS A O 1
ATOM 1603 N N . ALA A 1 186 ? -17.015 4.478 -4.752 1.00 90.50 186 ALA A N 1
ATOM 1604 C CA . ALA A 1 186 ? -16.674 5.146 -3.505 1.00 90.50 186 ALA A CA 1
ATOM 1605 C C . ALA A 1 186 ? -15.206 4.883 -3.143 1.00 90.50 186 ALA A C 1
ATOM 1607 O O . ALA A 1 186 ? -14.694 3.784 -3.342 1.00 90.50 186 ALA A O 1
ATOM 1608 N N . LYS A 1 187 ? -14.512 5.890 -2.605 1.00 93.38 187 LYS A N 1
ATOM 1609 C CA . LYS A 1 187 ? -13.104 5.779 -2.180 1.00 93.38 187 LYS A CA 1
ATOM 1610 C C . LYS A 1 187 ? -12.962 5.316 -0.725 1.00 93.38 187 LYS A C 1
ATOM 1612 O O . LYS A 1 187 ? -12.095 5.794 0.004 1.00 93.38 187 LYS A O 1
ATOM 1617 N N . PHE A 1 188 ? -13.849 4.411 -0.327 1.00 94.38 188 PHE A N 1
ATOM 1618 C CA . PHE A 1 188 ? -13.887 3.756 0.972 1.00 94.38 188 PHE A CA 1
ATOM 1619 C C . PHE A 1 188 ? -14.576 2.394 0.848 1.00 94.38 188 PHE A C 1
ATOM 1621 O O . PHE A 1 188 ? -15.366 2.178 -0.071 1.00 94.38 188 PHE A O 1
ATOM 1628 N N . GLU A 1 189 ? -14.265 1.505 1.783 1.00 95.56 189 GLU A N 1
ATOM 1629 C CA . GLU A 1 189 ? -15.074 0.341 2.131 1.00 95.56 189 GLU A CA 1
ATOM 1630 C C . GLU A 1 189 ? -15.920 0.670 3.355 1.00 95.56 189 GLU A C 1
ATOM 1632 O O . GLU A 1 189 ? -15.491 1.440 4.220 1.00 95.56 189 GLU A O 1
ATOM 1637 N N . GLU A 1 190 ? -17.119 0.104 3.424 1.00 94.62 190 GLU A N 1
ATOM 1638 C CA . GLU A 1 190 ? -18.050 0.337 4.523 1.00 94.62 190 GLU A CA 1
ATOM 1639 C C . GLU A 1 190 ? -18.704 -0.971 4.957 1.00 94.62 190 GLU A C 1
ATOM 1641 O O . GLU A 1 190 ? -19.137 -1.773 4.131 1.00 94.62 190 GLU A O 1
ATOM 1646 N N . LEU A 1 191 ? -18.796 -1.159 6.270 1.00 93.44 191 LEU A N 1
ATOM 1647 C CA . LEU A 1 191 ? -19.536 -2.243 6.895 1.00 93.44 191 LEU A CA 1
ATOM 1648 C C . LEU A 1 191 ? -20.554 -1.660 7.876 1.00 93.44 191 LEU A C 1
ATOM 1650 O O . LEU A 1 191 ? -20.211 -0.802 8.689 1.00 93.44 191 LEU A O 1
ATOM 1654 N N . LYS A 1 192 ? -21.799 -2.137 7.825 1.00 92.62 192 LYS A N 1
ATOM 1655 C CA . LYS A 1 192 ? -22.852 -1.716 8.752 1.00 92.62 192 LYS A CA 1
ATOM 1656 C C . LYS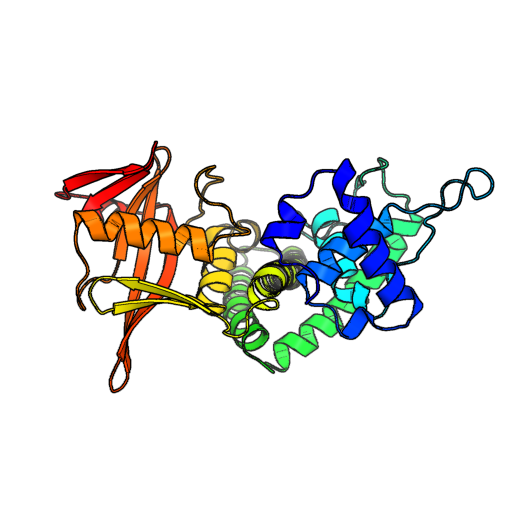 A 1 192 ? -22.951 -2.697 9.919 1.00 92.62 192 LYS A C 1
ATOM 1658 O O . LYS A 1 192 ? -23.282 -3.858 9.706 1.00 92.62 192 LYS A O 1
ATOM 1663 N N . ILE A 1 193 ? -22.708 -2.221 11.139 1.00 89.56 193 ILE A N 1
ATOM 1664 C CA . ILE A 1 193 ? -22.758 -3.019 12.373 1.00 89.56 193 ILE A CA 1
ATOM 1665 C C . ILE A 1 193 ? -23.597 -2.284 13.410 1.00 89.56 193 ILE A C 1
ATOM 1667 O O . ILE A 1 193 ? -23.295 -1.142 13.746 1.00 89.56 193 ILE A O 1
ATOM 1671 N N . SER A 1 194 ? -24.636 -2.935 13.938 1.00 81.50 194 SER A N 1
ATOM 1672 C CA . SER A 1 194 ? -25.444 -2.419 15.058 1.00 81.50 194 SER A CA 1
ATOM 1673 C C . SER A 1 194 ? -25.919 -0.968 14.875 1.00 81.50 194 SER A C 1
ATOM 1675 O O . SER A 1 194 ? -25.893 -0.171 15.806 1.00 81.50 194 SER A O 1
ATOM 1677 N N . GLY A 1 195 ? -26.318 -0.607 13.650 1.00 85.31 195 GLY A N 1
ATOM 1678 C CA . GLY A 1 195 ? -26.778 0.746 13.306 1.00 85.31 195 GLY A CA 1
ATOM 1679 C C . GLY A 1 195 ? -25.672 1.753 12.962 1.00 85.31 195 GLY A C 1
ATOM 1680 O O . GLY A 1 195 ? -25.992 2.837 12.482 1.00 85.31 195 GLY A O 1
ATOM 1681 N N . TYR A 1 196 ? -24.397 1.392 13.121 1.00 91.44 196 TYR A N 1
ATOM 1682 C CA . TYR A 1 196 ? -23.245 2.219 12.763 1.00 91.44 196 TYR A CA 1
ATOM 1683 C C . TYR A 1 196 ? -22.653 1.832 11.408 1.00 91.44 196 TYR A C 1
ATOM 1685 O O . TYR A 1 196 ? -22.568 0.651 11.072 1.00 91.44 196 TYR A O 1
ATOM 1693 N N . ASN A 1 197 ? -22.160 2.823 10.666 1.00 93.31 197 ASN A N 1
ATOM 1694 C CA . ASN A 1 197 ? -21.367 2.607 9.455 1.00 93.31 197 ASN A CA 1
ATOM 1695 C C . ASN A 1 197 ? -19.874 2.690 9.776 1.00 93.31 197 ASN A C 1
ATOM 1697 O O . ASN A 1 197 ? -19.386 3.747 10.167 1.00 93.31 197 ASN A O 1
ATOM 1701 N N . ILE A 1 198 ? -19.130 1.608 9.588 1.00 95.06 198 ILE A N 1
ATOM 1702 C CA . ILE A 1 198 ? -17.693 1.543 9.857 1.00 95.06 198 ILE A CA 1
ATOM 1703 C C . ILE A 1 198 ? -16.950 1.631 8.533 1.00 95.06 198 ILE A C 1
ATOM 1705 O O . ILE A 1 198 ? -17.107 0.769 7.672 1.00 95.06 198 ILE A O 1
ATOM 1709 N N . ARG A 1 199 ? -16.150 2.684 8.368 1.00 95.50 199 ARG A N 1
ATOM 1710 C CA . ARG A 1 199 ? -15.470 3.028 7.121 1.00 95.50 199 ARG A CA 1
ATOM 1711 C C . ARG A 1 199 ? -13.971 2.806 7.197 1.00 95.50 199 ARG A C 1
ATOM 1713 O O . ARG A 1 199 ? -13.314 3.216 8.156 1.00 95.50 199 ARG A O 1
ATOM 1720 N N . PHE A 1 200 ? -13.433 2.255 6.117 1.00 97.50 200 PHE A N 1
ATOM 1721 C CA . PHE A 1 200 ? -12.005 2.198 5.839 1.00 97.50 200 PHE A CA 1
ATOM 1722 C C . PHE A 1 200 ? -11.734 2.898 4.507 1.00 97.50 200 PHE A C 1
ATOM 1724 O O . PHE A 1 200 ? -12.223 2.463 3.466 1.00 97.50 200 PHE A O 1
ATOM 1731 N N . ASP A 1 201 ? -10.961 3.980 4.511 1.00 96.12 201 ASP A N 1
ATOM 1732 C CA . ASP A 1 201 ? -10.773 4.829 3.330 1.00 96.12 201 ASP A CA 1
ATOM 1733 C C . ASP A 1 201 ? -9.302 4.960 2.897 1.00 96.12 201 ASP A C 1
ATOM 1735 O O . ASP A 1 201 ? -8.399 4.302 3.425 1.00 96.12 201 ASP A O 1
ATOM 1739 N N . ILE A 1 202 ? -9.058 5.804 1.886 1.00 96.81 202 ILE A N 1
ATOM 1740 C CA . ILE A 1 202 ? -7.711 6.123 1.388 1.00 96.81 202 ILE A CA 1
ATOM 1741 C C . ILE A 1 202 ? -6.791 6.603 2.521 1.00 96.81 202 ILE A C 1
ATOM 1743 O O . ILE A 1 202 ? -5.619 6.221 2.547 1.00 96.81 202 ILE A O 1
ATOM 1747 N N . TYR A 1 203 ? -7.303 7.421 3.447 1.00 96.06 203 TYR A N 1
ATOM 1748 C CA . TYR A 1 203 ? -6.523 7.908 4.580 1.00 96.06 203 TYR A CA 1
ATOM 1749 C C . TYR A 1 203 ? -6.128 6.745 5.492 1.00 96.06 203 TYR A C 1
ATOM 1751 O O . TYR A 1 203 ? -4.937 6.588 5.760 1.00 96.06 203 TYR A O 1
ATOM 1759 N N . SER A 1 204 ? -7.084 5.898 5.898 1.00 97.00 204 SER A N 1
ATOM 1760 C CA . SER A 1 204 ? -6.824 4.724 6.743 1.00 97.00 204 SER A CA 1
ATOM 1761 C C . SER A 1 204 ? -5.731 3.842 6.135 1.00 97.00 204 SER A C 1
ATOM 1763 O O . SER A 1 204 ? -4.789 3.446 6.823 1.00 97.00 204 SER A O 1
ATOM 1765 N N . TYR A 1 205 ? -5.812 3.585 4.825 1.00 97.19 205 TYR A N 1
ATOM 1766 C CA . TYR A 1 205 ? -4.865 2.712 4.134 1.00 97.19 205 TYR A CA 1
ATOM 1767 C C . TYR A 1 205 ? -3.450 3.306 4.100 1.00 97.19 205 TYR A C 1
ATOM 1769 O O . TYR A 1 205 ? -2.485 2.642 4.483 1.00 97.19 205 TYR A O 1
ATOM 1777 N N . ILE A 1 206 ? -3.319 4.568 3.676 1.00 96.25 206 ILE A N 1
ATOM 1778 C CA . ILE A 1 206 ? -2.024 5.260 3.607 1.00 96.25 206 ILE A CA 1
ATOM 1779 C C . ILE A 1 206 ? -1.409 5.375 5.002 1.00 96.25 206 ILE A C 1
ATOM 1781 O O . ILE A 1 206 ? -0.217 5.106 5.170 1.00 96.25 206 ILE A O 1
ATOM 1785 N N . HIS A 1 207 ? -2.208 5.759 5.999 1.00 94.88 207 HIS A N 1
ATOM 1786 C CA . HIS A 1 207 ? -1.749 5.937 7.370 1.00 94.88 207 HIS A CA 1
ATOM 1787 C C . HIS A 1 207 ? -1.211 4.629 7.957 1.00 94.88 207 HIS A C 1
ATOM 1789 O O . HIS A 1 207 ? -0.070 4.596 8.417 1.00 94.88 207 HIS A O 1
ATOM 1795 N N . ILE A 1 208 ? -1.983 3.539 7.879 1.00 94.94 208 ILE A N 1
ATOM 1796 C CA . ILE A 1 208 ? -1.567 2.243 8.429 1.00 94.94 208 ILE A CA 1
ATOM 1797 C C . ILE A 1 208 ? -0.304 1.737 7.733 1.00 94.94 208 ILE A C 1
ATOM 1799 O O . ILE A 1 208 ? 0.655 1.358 8.403 1.00 94.94 208 ILE A O 1
ATOM 1803 N N . LEU A 1 209 ? -0.263 1.780 6.398 1.00 93.38 209 LEU A N 1
ATOM 1804 C CA . LEU A 1 209 ? 0.904 1.332 5.643 1.00 93.38 209 LEU A CA 1
ATOM 1805 C C . LEU A 1 209 ? 2.152 2.142 6.009 1.00 93.38 209 LEU A C 1
ATOM 1807 O O . LEU A 1 209 ? 3.148 1.575 6.454 1.00 93.38 209 LEU A O 1
ATOM 1811 N N . SER A 1 210 ? 2.091 3.468 5.864 1.00 91.25 210 SER A N 1
ATOM 1812 C CA . SER A 1 210 ? 3.244 4.352 6.095 1.00 91.25 210 SER A CA 1
ATOM 1813 C C . SER A 1 210 ? 3.777 4.301 7.526 1.00 91.25 210 SER A C 1
ATOM 1815 O O . SER A 1 210 ? 4.976 4.480 7.752 1.00 91.25 210 SER A O 1
ATOM 1817 N N . ARG A 1 211 ? 2.899 4.077 8.505 1.00 87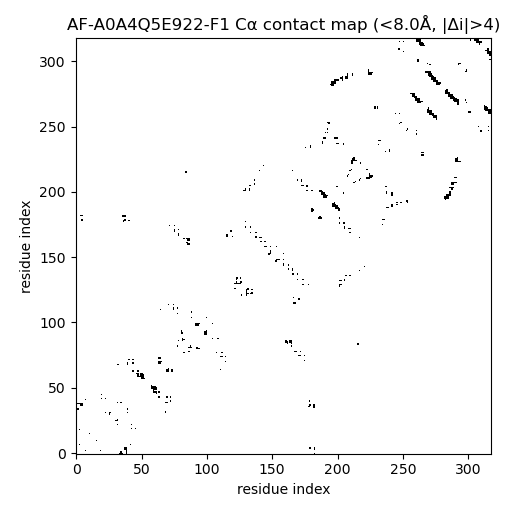.50 211 ARG A N 1
ATOM 1818 C CA . ARG A 1 211 ? 3.271 4.113 9.914 1.00 87.50 211 ARG A CA 1
ATOM 1819 C C . ARG A 1 211 ? 3.686 2.741 10.440 1.00 87.50 211 ARG A C 1
ATOM 1821 O O . ARG A 1 211 ? 4.650 2.690 11.186 1.00 87.50 211 ARG A O 1
ATOM 1828 N N . HIS A 1 212 ? 3.056 1.653 10.003 1.00 89.81 212 HIS A N 1
ATOM 1829 C CA . HIS A 1 212 ? 3.204 0.356 10.673 1.00 89.81 212 HIS A CA 1
ATOM 1830 C C . HIS A 1 212 ? 3.791 -0.762 9.802 1.00 89.81 212 HIS A C 1
ATOM 1832 O O . HIS A 1 212 ? 4.112 -1.816 10.339 1.00 89.81 212 HIS A O 1
ATOM 1838 N N . TYR A 1 213 ? 3.985 -0.550 8.493 1.00 86.50 213 TYR A N 1
ATOM 1839 C CA . TYR A 1 213 ? 4.459 -1.606 7.578 1.00 86.50 213 TYR A CA 1
ATOM 1840 C C . TYR A 1 213 ? 5.724 -1.276 6.770 1.00 86.50 213 TYR A C 1
ATOM 1842 O O . TYR A 1 213 ? 6.220 -2.147 6.060 1.00 86.50 213 TYR A O 1
ATOM 1850 N N . TYR A 1 214 ? 6.282 -0.065 6.877 1.00 83.31 214 TYR A N 1
ATOM 1851 C CA . TYR A 1 214 ? 7.538 0.303 6.199 1.00 83.31 214 TYR A CA 1
ATOM 1852 C C . TYR A 1 214 ? 8.603 0.784 7.202 1.00 83.31 214 TYR A C 1
ATOM 1854 O O . TYR A 1 214 ? 8.724 1.991 7.431 1.00 83.31 214 TYR A O 1
ATOM 1862 N N . PRO A 1 215 ? 9.387 -0.147 7.788 1.00 71.69 215 PRO A N 1
ATOM 1863 C CA . PRO A 1 215 ? 10.418 0.138 8.790 1.00 71.69 215 PRO A CA 1
ATOM 1864 C C . PRO A 1 215 ? 11.461 1.166 8.388 1.00 71.69 215 PRO A C 1
ATOM 1866 O O . PRO A 1 215 ? 11.750 2.069 9.167 1.00 71.69 215 PRO A O 1
ATOM 1869 N N . SER A 1 216 ? 11.927 1.116 7.142 1.00 68.50 216 SER A N 1
ATOM 1870 C CA . SER A 1 216 ? 12.951 2.031 6.627 1.00 68.50 216 SER A CA 1
ATOM 1871 C C . SER A 1 216 ? 12.545 3.512 6.657 1.00 68.50 216 SER A C 1
ATOM 1873 O O . SER A 1 216 ? 13.401 4.393 6.586 1.00 68.50 216 SER A O 1
ATOM 1875 N N . MET A 1 217 ? 11.248 3.818 6.805 1.00 68.88 217 MET A N 1
ATOM 1876 C CA . MET A 1 217 ? 10.764 5.187 7.018 1.00 68.88 217 MET A CA 1
ATOM 1877 C C . MET A 1 217 ? 10.797 5.655 8.475 1.00 68.88 217 MET A C 1
ATOM 1879 O O . MET A 1 217 ? 10.535 6.827 8.747 1.00 68.88 217 MET A O 1
ATOM 1883 N N . ASN A 1 218 ? 11.058 4.746 9.409 1.00 63.69 218 ASN A N 1
ATOM 1884 C CA . ASN A 1 218 ? 10.681 4.873 10.810 1.00 63.69 218 ASN A CA 1
ATOM 1885 C C . ASN A 1 218 ? 11.800 4.495 11.794 1.00 63.69 218 ASN A C 1
ATOM 1887 O O . ASN A 1 218 ? 11.563 4.677 12.985 1.00 63.69 218 ASN A O 1
ATOM 1891 N N . ASP A 1 219 ? 12.969 4.018 11.332 1.00 59.59 219 ASP A N 1
ATOM 1892 C CA . ASP A 1 219 ? 14.148 3.663 12.152 1.00 59.59 219 ASP A CA 1
ATOM 1893 C C . ASP A 1 219 ? 14.341 4.612 13.352 1.00 59.59 219 ASP A C 1
ATOM 1895 O O . ASP A 1 219 ? 14.811 5.740 13.201 1.00 59.59 219 ASP A O 1
ATOM 1899 N N . GLY A 1 220 ? 13.950 4.160 14.548 1.00 49.31 220 GLY A N 1
ATOM 1900 C CA . GLY A 1 220 ? 14.144 4.882 15.811 1.00 49.31 220 GLY A CA 1
ATOM 1901 C C . GLY A 1 220 ? 13.128 5.983 16.157 1.00 49.31 220 GLY A C 1
ATOM 1902 O O . GLY A 1 220 ? 13.272 6.621 17.194 1.00 49.31 220 GLY A O 1
ATOM 1903 N N . MET A 1 221 ? 12.076 6.216 15.362 1.00 51.62 221 MET A N 1
ATOM 1904 C CA . MET A 1 221 ? 11.125 7.328 15.576 1.00 51.62 221 MET A CA 1
ATOM 1905 C C . MET A 1 221 ? 9.889 6.987 16.436 1.00 51.62 221 MET A C 1
ATOM 1907 O O . MET A 1 221 ? 8.824 7.573 16.233 1.00 51.62 221 MET A O 1
ATOM 1911 N N . GLY A 1 222 ? 10.005 6.055 17.391 1.00 47.22 222 GLY A N 1
ATOM 1912 C CA . GLY A 1 222 ? 8.934 5.748 18.356 1.00 47.22 222 GLY A CA 1
ATOM 1913 C C . GLY A 1 222 ? 7.633 5.254 17.710 1.00 47.22 222 GLY A C 1
ATOM 1914 O O . GLY A 1 222 ? 6.542 5.684 18.087 1.00 47.22 222 GLY A O 1
ATOM 1915 N N . VAL A 1 223 ? 7.741 4.408 16.683 1.00 60.38 223 VAL A N 1
ATOM 1916 C CA . VAL A 1 223 ? 6.597 3.860 15.946 1.00 60.38 223 VAL A CA 1
ATOM 1917 C C . VAL A 1 223 ? 6.624 2.342 16.014 1.00 60.38 223 VAL A C 1
ATOM 1919 O O . VAL A 1 223 ? 7.676 1.760 15.783 1.00 60.38 223 VAL A O 1
ATOM 1922 N N . SER A 1 224 ? 5.465 1.732 16.264 1.00 59.69 224 SER A N 1
ATOM 1923 C CA . SER A 1 224 ? 5.320 0.282 16.264 1.00 59.69 224 SER A CA 1
ATOM 1924 C C . SER A 1 224 ? 5.202 -0.309 14.868 1.00 59.69 224 SER A C 1
ATOM 1926 O O . SER A 1 224 ? 4.555 0.274 13.987 1.00 59.69 224 SER A O 1
ATOM 1928 N N . PHE A 1 225 ? 5.786 -1.492 14.679 1.00 78.00 225 PHE A N 1
ATOM 1929 C CA . PHE A 1 225 ? 5.741 -2.213 13.411 1.00 78.00 225 PHE A CA 1
ATOM 1930 C C . PHE A 1 225 ? 4.913 -3.473 13.513 1.00 78.00 225 PHE A C 1
ATOM 1932 O O . PHE A 1 225 ? 5.112 -4.324 14.378 1.00 78.00 225 PHE A O 1
ATOM 1939 N N . ASN A 1 226 ? 4.011 -3.629 12.556 1.00 78.25 226 ASN A N 1
ATOM 1940 C CA . ASN A 1 226 ? 3.304 -4.878 12.404 1.00 78.25 226 ASN A CA 1
ATOM 1941 C C . ASN A 1 226 ? 4.275 -5.914 11.847 1.00 78.25 226 ASN A C 1
ATOM 1943 O O . ASN A 1 226 ? 4.946 -5.688 10.838 1.00 78.25 226 ASN A O 1
ATOM 1947 N N . SER A 1 227 ? 4.309 -7.074 12.497 1.00 78.69 227 SER A N 1
ATOM 1948 C CA . SER A 1 227 ? 4.967 -8.265 11.969 1.00 78.69 227 SER A CA 1
ATOM 1949 C C . SER A 1 227 ? 4.359 -8.667 10.616 1.00 78.69 227 SER A C 1
ATOM 1951 O O . SER A 1 227 ? 3.338 -8.138 10.176 1.00 78.69 227 SER A O 1
ATOM 1953 N N . LYS A 1 228 ? 4.967 -9.626 9.919 1.00 77.38 228 LYS A N 1
ATOM 1954 C CA . LYS A 1 228 ? 4.328 -10.246 8.754 1.00 77.38 228 LYS A CA 1
ATOM 1955 C C . LYS A 1 228 ? 3.386 -11.351 9.244 1.00 77.38 228 LYS A C 1
ATOM 1957 O O . LYS A 1 228 ? 3.834 -12.480 9.410 1.00 77.38 228 LYS A O 1
ATOM 1962 N N . GLN A 1 229 ? 2.115 -11.032 9.486 1.00 77.31 229 GLN A N 1
ATOM 1963 C CA . GLN A 1 229 ? 1.109 -12.025 9.893 1.00 77.31 229 GLN A CA 1
ATOM 1964 C C . GLN A 1 229 ? 0.484 -12.685 8.664 1.00 77.31 229 GLN A C 1
ATOM 1966 O O . GLN A 1 229 ? 0.240 -12.018 7.656 1.00 77.31 229 GLN A O 1
ATOM 1971 N N . LYS A 1 230 ? 0.155 -13.979 8.745 1.00 75.25 230 LYS A N 1
ATOM 1972 C CA . LYS A 1 230 ? -0.590 -14.651 7.662 1.00 75.25 230 LYS A CA 1
ATOM 1973 C C . LYS A 1 230 ? -2.050 -14.204 7.632 1.00 75.25 230 LYS A C 1
ATOM 1975 O O . LYS A 1 230 ? -2.655 -14.176 6.565 1.00 75.25 230 LYS A O 1
ATOM 1980 N N . ALA A 1 231 ? -2.595 -13.836 8.790 1.00 79.31 231 ALA A N 1
ATOM 1981 C CA . ALA A 1 231 ? -3.978 -13.392 8.944 1.00 79.31 231 ALA A CA 1
ATOM 1982 C C . ALA A 1 231 ? -4.302 -12.037 8.281 1.00 79.31 231 ALA A C 1
ATOM 1984 O O . ALA A 1 231 ? -5.465 -11.776 7.977 1.00 79.31 231 ALA A O 1
ATOM 1985 N N . ILE A 1 232 ? -3.308 -11.169 8.050 1.00 86.56 232 ILE A N 1
ATOM 1986 C CA . ILE A 1 232 ? -3.526 -9.822 7.500 1.00 86.56 232 ILE A CA 1
ATOM 1987 C C . ILE A 1 232 ? -2.958 -9.738 6.086 1.00 86.56 232 ILE A C 1
ATOM 1989 O O . ILE A 1 232 ? -1.754 -9.581 5.882 1.00 86.56 232 ILE A O 1
ATOM 1993 N N . ASN A 1 233 ? -3.840 -9.791 5.089 1.00 89.44 233 ASN A N 1
ATOM 1994 C CA . ASN A 1 233 ? -3.449 -9.548 3.708 1.00 89.44 233 ASN A CA 1
ATOM 1995 C C . ASN A 1 233 ? -3.373 -8.037 3.445 1.00 89.44 233 ASN A C 1
ATOM 1997 O O . ASN A 1 233 ? -4.392 -7.356 3.378 1.00 89.44 233 ASN A O 1
ATOM 2001 N N . LEU A 1 234 ? -2.160 -7.513 3.249 1.00 89.38 234 LEU A N 1
ATOM 2002 C CA . LEU A 1 234 ? -1.945 -6.083 3.015 1.00 89.38 234 LEU A CA 1
ATOM 2003 C C . LEU A 1 234 ? -2.523 -5.568 1.706 1.00 89.38 234 LEU A C 1
ATOM 2005 O O . LEU A 1 234 ? -2.770 -4.369 1.628 1.00 89.38 234 LEU A O 1
ATOM 2009 N N . ASP A 1 235 ? -2.735 -6.421 0.707 1.00 88.50 235 ASP A N 1
ATOM 2010 C CA . ASP A 1 235 ? -3.362 -6.033 -0.561 1.00 88.50 235 ASP A CA 1
ATOM 2011 C C . ASP A 1 235 ? -4.901 -6.039 -0.459 1.00 88.50 235 ASP A C 1
ATOM 2013 O O . ASP A 1 235 ? -5.584 -5.497 -1.324 1.00 88.50 235 ASP A O 1
ATOM 2017 N N . GLU A 1 236 ? -5.440 -6.602 0.628 1.00 92.62 236 GLU A N 1
ATOM 2018 C CA . GLU A 1 236 ? -6.858 -6.620 1.013 1.00 92.62 236 GLU A CA 1
ATOM 2019 C C . GLU A 1 236 ? -7.076 -5.948 2.379 1.00 92.62 236 GLU A C 1
ATOM 2021 O O . GLU A 1 236 ? -8.041 -6.234 3.085 1.00 92.62 236 GLU A O 1
ATOM 2026 N N . LEU A 1 237 ? -6.170 -5.052 2.789 1.00 94.75 237 LEU A N 1
ATOM 2027 C CA . LEU A 1 237 ? -6.170 -4.507 4.148 1.00 94.75 237 LEU A CA 1
ATOM 2028 C C . LEU A 1 237 ? -7.535 -3.929 4.575 1.00 94.75 237 LEU A C 1
ATOM 2030 O O . LEU A 1 237 ? -7.960 -4.233 5.689 1.00 94.75 237 LEU A O 1
ATOM 2034 N N . PRO A 1 238 ? -8.260 -3.157 3.736 1.00 96.25 238 PRO A N 1
ATOM 2035 C CA . PRO A 1 238 ? -9.559 -2.614 4.130 1.00 96.25 238 PRO A CA 1
ATOM 2036 C C . PRO A 1 238 ? -10.580 -3.698 4.503 1.00 96.25 238 PRO A C 1
ATOM 2038 O O . PRO A 1 238 ? -11.218 -3.608 5.551 1.00 96.25 238 PRO A O 1
ATOM 2041 N N . THR A 1 239 ? -10.702 -4.752 3.695 1.00 94.81 239 THR A N 1
ATOM 2042 C CA . THR A 1 239 ? -11.649 -5.854 3.931 1.00 94.81 239 THR A CA 1
ATOM 2043 C C . THR A 1 239 ? -11.197 -6.746 5.085 1.00 94.81 239 THR A C 1
ATOM 2045 O O . THR A 1 239 ? -12.034 -7.138 5.897 1.00 94.81 239 THR A O 1
ATOM 2048 N N . CYS A 1 240 ? -9.892 -7.001 5.232 1.00 94.62 240 CYS A N 1
ATOM 2049 C CA . CYS A 1 240 ? -9.340 -7.706 6.394 1.00 94.62 240 CYS A CA 1
ATOM 2050 C C . CYS A 1 240 ? -9.677 -6.984 7.707 1.00 94.62 240 CYS A C 1
ATOM 2052 O O . CYS A 1 240 ? -10.182 -7.603 8.642 1.00 94.62 240 CYS A O 1
ATOM 2054 N N . ILE A 1 241 ? -9.443 -5.671 7.772 1.00 96.69 241 I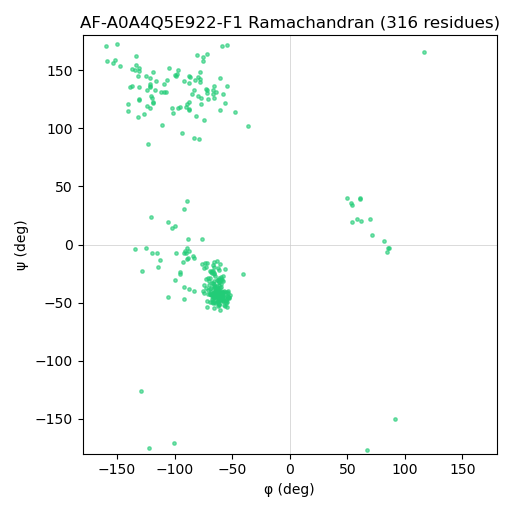LE A N 1
ATOM 2055 C CA . ILE A 1 241 ? -9.701 -4.885 8.982 1.00 96.69 241 ILE A CA 1
ATOM 2056 C C . ILE A 1 241 ? -11.196 -4.815 9.287 1.00 96.69 241 ILE A C 1
ATOM 2058 O O . ILE A 1 241 ? -11.588 -5.054 10.425 1.00 96.69 241 ILE A O 1
ATOM 2062 N N . LEU A 1 242 ? -12.050 -4.552 8.294 1.00 96.75 242 LEU A N 1
ATOM 2063 C CA . LEU A 1 242 ? -13.498 -4.532 8.520 1.00 96.75 242 LEU A CA 1
ATOM 2064 C C . LEU A 1 242 ? -14.035 -5.906 8.949 1.00 96.75 242 LEU A C 1
ATOM 2066 O O . LEU A 1 242 ? -14.900 -5.968 9.820 1.00 96.75 242 LEU A O 1
ATOM 2070 N N . SER A 1 243 ? -13.485 -7.005 8.422 1.00 95.56 243 SER A N 1
ATOM 2071 C CA . SER A 1 243 ? -13.838 -8.352 8.883 1.00 95.56 243 SER A CA 1
ATOM 2072 C C . SER A 1 243 ? -13.424 -8.607 10.334 1.00 95.56 243 SER A C 1
ATOM 2074 O O . SER A 1 243 ? -14.148 -9.310 11.037 1.00 95.56 243 SER A O 1
ATOM 2076 N N . LEU A 1 244 ? -12.292 -8.067 10.796 1.00 95.75 244 LEU A N 1
ATOM 2077 C CA . LEU A 1 244 ? -11.903 -8.159 12.206 1.00 95.75 244 LEU A CA 1
ATOM 2078 C C . LEU A 1 244 ? -12.879 -7.398 13.102 1.00 95.75 244 LEU A C 1
ATOM 2080 O O . LEU A 1 244 ? -13.297 -7.931 14.127 1.00 95.75 244 LEU A O 1
ATOM 2084 N N . VAL A 1 245 ? -13.290 -6.197 12.685 1.00 96.38 245 VAL A N 1
ATOM 2085 C CA . VAL A 1 245 ? -14.288 -5.401 13.412 1.00 96.38 245 VAL A CA 1
ATOM 2086 C C . VAL A 1 245 ? -15.624 -6.141 13.498 1.00 96.38 245 VAL A C 1
ATOM 2088 O O . VAL A 1 245 ? -16.203 -6.219 14.579 1.00 96.38 245 VAL A O 1
ATOM 2091 N N . ASP A 1 246 ? -16.092 -6.737 12.398 1.00 95.88 246 ASP A N 1
ATOM 2092 C CA . ASP A 1 246 ? -17.306 -7.569 12.390 1.00 95.88 246 ASP A CA 1
ATOM 2093 C C . ASP A 1 246 ? -17.247 -8.686 13.433 1.00 95.88 246 ASP A C 1
ATOM 2095 O O . ASP A 1 246 ? -18.152 -8.865 14.244 1.00 95.88 246 ASP A O 1
ATOM 2099 N N . LYS A 1 247 ? -16.142 -9.431 13.442 1.00 95.56 247 LYS A N 1
ATOM 2100 C CA . LYS A 1 247 ? -15.962 -10.561 14.351 1.00 95.56 247 LYS A CA 1
ATOM 2101 C C . LYS A 1 247 ? -15.814 -10.117 15.811 1.00 95.56 247 LYS A C 1
ATOM 2103 O O . LYS A 1 247 ? -16.364 -10.768 16.692 1.00 95.56 247 LYS A O 1
ATOM 2108 N N . HIS A 1 248 ? -15.115 -9.011 16.070 1.00 96.25 248 HIS A N 1
ATOM 2109 C CA . HIS A 1 248 ? -14.937 -8.455 17.418 1.00 96.25 248 HIS A CA 1
ATOM 2110 C C . HIS A 1 248 ? -16.262 -7.936 17.992 1.00 96.25 248 HIS A C 1
ATOM 2112 O O . HIS A 1 248 ? -16.674 -8.308 19.087 1.00 96.25 248 HIS A O 1
ATOM 2118 N N . THR A 1 249 ? -17.016 -7.170 17.208 1.00 94.25 249 THR A N 1
ATOM 2119 C CA . THR A 1 249 ? -18.286 -6.586 17.670 1.00 94.25 249 THR A CA 1
ATOM 2120 C C . THR A 1 249 ? -19.382 -7.619 17.941 1.00 94.25 249 THR A C 1
ATOM 2122 O O . THR A 1 249 ? -20.307 -7.326 18.695 1.00 94.25 249 THR A O 1
ATOM 2125 N N . LYS A 1 250 ? -19.267 -8.848 17.420 1.00 93.88 250 LYS A N 1
ATOM 2126 C CA . LYS A 1 250 ? -20.148 -9.969 17.798 1.00 93.88 250 LYS A CA 1
ATOM 2127 C C . LYS A 1 250 ? -19.950 -10.439 19.240 1.00 93.88 250 LYS A C 1
ATOM 2129 O O . LYS A 1 250 ? -20.881 -11.010 19.797 1.00 93.88 250 LYS A O 1
ATOM 2134 N N . VAL A 1 251 ? -18.778 -10.207 19.840 1.00 94.19 251 VAL A N 1
ATOM 2135 C CA . VAL A 1 251 ? -18.504 -10.580 21.239 1.00 94.19 251 VAL A CA 1
ATOM 2136 C C . VAL A 1 251 ? -18.632 -9.405 22.210 1.00 94.19 251 VAL A C 1
ATOM 2138 O O . VAL A 1 251 ? -19.035 -9.616 23.348 1.00 94.19 251 VAL A O 1
ATOM 2141 N N . SER A 1 252 ? -18.347 -8.172 21.775 1.00 91.50 252 SER A N 1
ATOM 2142 C CA . SER A 1 252 ? -18.332 -6.994 22.661 1.00 91.50 252 SER A CA 1
ATOM 2143 C C . SER A 1 252 ? -19.424 -5.957 22.396 1.00 91.50 252 SER A C 1
ATOM 2145 O O . SER A 1 252 ? -19.592 -5.032 23.188 1.00 91.50 252 SER A O 1
ATOM 2147 N N . GLY A 1 253 ? -20.120 -6.039 21.260 1.00 89.31 253 GLY A N 1
ATOM 2148 C CA . GLY A 1 253 ? -20.920 -4.930 20.738 1.00 89.31 253 GLY A CA 1
ATOM 2149 C C . GLY A 1 253 ? -20.071 -3.730 20.290 1.00 89.31 253 GLY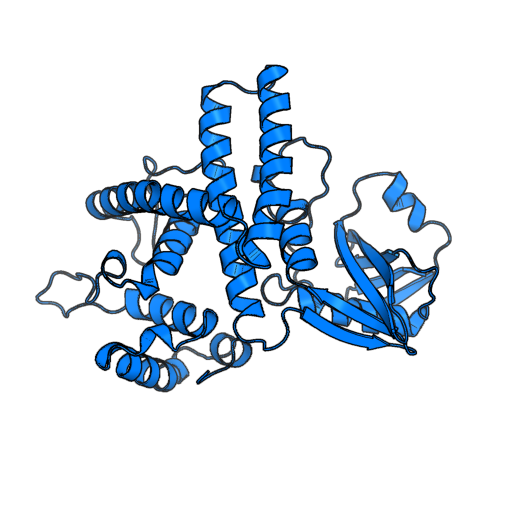 A C 1
ATOM 2150 O O . GLY A 1 253 ? -18.838 -3.764 20.308 1.00 89.31 253 GLY A O 1
ATOM 2151 N N . LEU A 1 254 ? -20.749 -2.655 19.871 1.00 91.44 254 LEU A N 1
ATOM 2152 C CA . LEU A 1 254 ? -20.144 -1.376 19.487 1.00 91.44 254 LEU A CA 1
ATOM 2153 C C . LEU A 1 254 ? -20.984 -0.217 20.037 1.00 91.44 254 LEU A C 1
ATOM 2155 O O . LEU A 1 254 ? -22.209 -0.230 19.915 1.00 91.44 254 LEU A O 1
ATOM 2159 N N . SER A 1 255 ? -20.333 0.795 20.613 1.00 91.06 255 SER A N 1
ATOM 2160 C CA . SER A 1 255 ? -20.988 2.004 21.129 1.00 91.06 255 SER A CA 1
ATOM 2161 C C . SER A 1 255 ? -20.240 3.256 20.680 1.00 91.06 255 SER A C 1
ATOM 2163 O O . SER A 1 255 ? -19.064 3.172 20.339 1.00 91.06 255 SER A O 1
ATOM 2165 N N . ILE A 1 256 ? -20.874 4.430 20.750 1.00 90.75 256 ILE A N 1
ATOM 2166 C CA . ILE A 1 256 ? -20.236 5.725 20.436 1.00 90.75 256 ILE A CA 1
ATOM 2167 C C . ILE A 1 256 ? -18.964 6.014 21.251 1.00 90.75 256 ILE A C 1
ATOM 2169 O O . ILE A 1 256 ? -18.150 6.831 20.830 1.00 90.75 256 ILE A O 1
ATOM 2173 N N . HIS A 1 257 ? -18.790 5.350 22.398 1.00 91.50 257 HIS A N 1
ATOM 2174 C CA . HIS A 1 257 ? -17.626 5.489 23.276 1.00 91.50 257 HIS A CA 1
ATOM 2175 C C . HIS A 1 257 ? -16.489 4.521 22.926 1.00 91.50 257 HIS A C 1
ATOM 2177 O O . HIS A 1 257 ? -15.437 4.553 23.558 1.00 91.50 257 HIS A O 1
ATOM 2183 N N . THR A 1 258 ? -16.677 3.640 21.943 1.00 93.44 258 THR A N 1
ATOM 2184 C CA . THR A 1 258 ? -15.634 2.710 21.519 1.00 93.44 258 THR A CA 1
ATOM 2185 C C . THR A 1 258 ? -14.566 3.454 20.714 1.00 93.44 258 THR A C 1
ATOM 2187 O O . THR A 1 258 ? -14.786 3.830 19.565 1.00 93.44 258 THR A O 1
ATOM 2190 N N . GLU A 1 259 ? -13.391 3.648 21.311 1.00 94.81 259 GLU A N 1
ATOM 2191 C CA . GLU A 1 259 ? -12.248 4.324 20.672 1.00 94.81 259 GLU A CA 1
ATOM 2192 C C . GLU A 1 259 ? -11.253 3.347 20.034 1.00 94.81 259 GLU A C 1
ATOM 2194 O O . GLU A 1 259 ? -10.521 3.684 19.099 1.00 94.81 259 GLU A O 1
ATOM 2199 N N . PHE A 1 260 ? -11.216 2.112 20.529 1.00 96.62 260 PHE A N 1
ATOM 2200 C CA . PHE A 1 260 ? -10.326 1.083 20.022 1.00 96.62 260 PHE A CA 1
ATOM 2201 C C . PHE A 1 260 ? -10.894 -0.319 20.225 1.00 96.62 260 PHE A C 1
ATOM 2203 O O . PHE A 1 260 ? -11.737 -0.552 21.089 1.00 96.62 260 PHE A O 1
ATOM 2210 N N . LEU A 1 261 ? -10.386 -1.253 19.427 1.00 97.56 261 LEU A N 1
ATOM 2211 C CA . LEU A 1 261 ? -10.642 -2.684 19.526 1.00 97.56 261 LEU A CA 1
ATOM 2212 C C . LEU A 1 261 ? -9.308 -3.409 19.717 1.00 97.56 261 LEU A C 1
ATOM 2214 O O . LEU A 1 261 ? -8.310 -3.076 19.069 1.00 97.56 261 LEU A O 1
ATOM 2218 N N . LEU A 1 262 ? -9.297 -4.378 20.626 1.00 98.31 262 LEU A N 1
ATOM 2219 C CA . LEU A 1 262 ? -8.098 -5.081 21.069 1.00 98.31 262 LEU A CA 1
ATOM 2220 C C . LEU A 1 262 ? -8.075 -6.503 20.518 1.00 98.31 262 LEU A C 1
ATOM 2222 O O . LEU A 1 262 ? -9.054 -7.242 20.657 1.00 98.31 262 LEU A O 1
ATOM 2226 N N . TYR A 1 263 ? -6.939 -6.890 19.943 1.00 97.81 263 TYR A N 1
ATOM 2227 C CA . TYR A 1 263 ? -6.754 -8.197 19.322 1.00 97.81 263 TYR A CA 1
ATOM 2228 C C . TYR A 1 263 ? -5.473 -8.874 19.806 1.00 97.81 263 TYR A C 1
ATOM 2230 O O . TYR A 1 263 ? -4.489 -8.208 20.117 1.00 97.81 263 TYR A O 1
ATOM 2238 N N . GLU A 1 264 ? -5.461 -10.202 19.798 1.00 97.31 264 GLU A N 1
ATOM 2239 C CA . GLU A 1 264 ? -4.239 -11.008 19.741 1.00 97.31 264 GLU A CA 1
ATOM 2240 C C . GLU A 1 264 ? -4.281 -11.838 18.457 1.00 97.31 264 GLU A C 1
ATOM 2242 O O . GLU A 1 264 ? -5.226 -12.593 18.237 1.00 97.31 264 GLU A O 1
ATOM 2247 N N . ILE A 1 265 ? -3.279 -11.669 17.598 1.00 95.88 265 ILE A N 1
ATOM 2248 C CA . ILE A 1 265 ? -3.170 -12.304 16.283 1.00 95.88 265 ILE A CA 1
ATOM 2249 C C . ILE A 1 265 ? -1.847 -13.051 16.252 1.00 95.88 265 ILE A C 1
ATOM 2251 O O . ILE A 1 265 ? -0.795 -12.437 16.405 1.00 95.88 265 ILE A O 1
ATOM 2255 N N . GLU A 1 266 ? -1.900 -14.371 16.067 1.00 93.56 266 GLU A N 1
ATOM 2256 C CA . GLU A 1 266 ? -0.700 -15.221 16.007 1.00 93.56 266 GLU A CA 1
ATOM 2257 C C . GLU A 1 266 ? 0.224 -15.045 17.239 1.00 93.56 266 GLU A C 1
ATOM 2259 O O . GLU A 1 266 ? 1.443 -15.131 17.137 1.00 93.56 266 GLU A O 1
ATOM 2264 N N . GLY A 1 267 ? -0.367 -14.803 18.419 1.00 92.50 267 GLY A N 1
ATOM 2265 C CA . GLY A 1 267 ? 0.346 -14.620 19.692 1.00 92.50 267 GLY A CA 1
ATOM 2266 C C . GLY A 1 267 ? 0.834 -13.192 19.967 1.00 92.50 267 GLY A C 1
ATOM 2267 O O . GLY A 1 267 ? 1.354 -12.920 21.047 1.00 92.50 267 GLY A O 1
ATOM 2268 N N . GLU A 1 268 ? 0.639 -12.258 19.037 1.00 95.12 268 GLU A N 1
ATOM 2269 C CA . GLU A 1 268 ? 1.027 -10.856 19.195 1.00 95.12 268 GLU A CA 1
ATOM 2270 C C . GLU A 1 268 ? -0.200 -9.966 19.428 1.00 95.12 268 GLU A C 1
ATOM 2272 O O . GLU A 1 268 ? -1.248 -10.165 18.818 1.00 95.12 268 GLU A O 1
ATOM 2277 N N . LYS A 1 269 ? -0.084 -8.965 20.308 1.00 96.75 269 LYS A N 1
ATOM 2278 C CA . LYS A 1 269 ? -1.185 -8.050 20.646 1.00 96.75 269 LYS A CA 1
ATOM 2279 C C . LYS A 1 269 ? -1.239 -6.856 19.696 1.00 96.75 269 LYS A C 1
ATOM 2281 O O . LYS A 1 269 ? -0.203 -6.277 19.378 1.00 96.75 269 LYS A O 1
ATOM 2286 N N . TYR A 1 270 ? -2.448 -6.471 19.292 1.00 97.31 270 TYR A N 1
ATOM 2287 C CA . TYR A 1 270 ? -2.723 -5.377 18.362 1.00 97.31 270 TYR A CA 1
ATOM 2288 C C . TYR A 1 270 ? -3.848 -4.476 18.860 1.00 97.31 270 TYR A C 1
ATOM 2290 O O . TYR A 1 270 ? -4.802 -4.934 19.493 1.00 97.31 270 TYR A O 1
ATOM 2298 N N . ILE A 1 271 ? -3.769 -3.201 18.486 1.00 97.62 271 ILE A N 1
ATOM 2299 C CA . ILE A 1 271 ? -4.814 -2.207 18.720 1.00 97.62 271 ILE A CA 1
ATOM 2300 C C . ILE A 1 271 ? -5.290 -1.673 17.375 1.00 97.62 271 ILE A C 1
ATOM 2302 O O . ILE A 1 271 ? -4.503 -1.173 16.567 1.00 97.62 271 ILE A O 1
ATOM 2306 N N . LEU A 1 272 ? -6.600 -1.745 17.155 1.00 97.81 272 LEU A N 1
ATOM 2307 C CA . LEU A 1 272 ? -7.286 -1.051 16.076 1.00 97.81 272 LEU A CA 1
ATOM 2308 C C . LEU A 1 272 ? -7.962 0.193 16.642 1.00 97.81 272 LEU A C 1
ATOM 2310 O O . LEU A 1 272 ? -8.927 0.082 17.390 1.00 97.81 272 LEU A O 1
ATOM 2314 N N . TRP A 1 273 ? -7.493 1.371 16.254 1.00 97.56 273 TRP A N 1
ATOM 2315 C CA . TRP A 1 273 ? -8.132 2.633 16.607 1.00 97.56 273 TRP A CA 1
ATOM 2316 C C . TRP A 1 273 ? -9.245 2.964 15.626 1.00 97.56 273 TRP A C 1
ATOM 2318 O O . TRP A 1 273 ? -9.030 3.002 14.408 1.00 97.56 273 TRP A O 1
ATOM 2328 N N . ILE A 1 274 ? -10.416 3.278 16.167 1.00 96.25 274 ILE A N 1
ATOM 2329 C CA . ILE A 1 274 ? -11.577 3.742 15.418 1.00 96.25 274 ILE A CA 1
ATOM 2330 C C . ILE A 1 274 ? -12.039 5.076 15.998 1.00 96.25 274 ILE A C 1
ATOM 2332 O O . ILE A 1 274 ? -11.926 5.331 17.190 1.00 96.25 274 ILE A O 1
ATOM 2336 N N . LYS A 1 275 ? -12.537 5.968 15.148 1.00 95.12 275 LYS A N 1
ATOM 2337 C CA . LYS A 1 275 ? -13.050 7.265 15.589 1.00 95.12 275 LYS A CA 1
ATOM 2338 C C . LYS A 1 275 ? -14.514 7.382 15.229 1.00 95.12 275 LYS A C 1
ATOM 2340 O O . LYS A 1 275 ? -14.839 7.326 14.045 1.00 95.12 275 LYS A O 1
ATOM 2345 N N . TYR A 1 276 ? -15.358 7.610 16.230 1.00 93.31 276 TYR A N 1
ATOM 2346 C CA . TYR A 1 276 ? -16.743 7.991 15.999 1.00 93.31 276 TYR A CA 1
ATOM 2347 C C . TYR A 1 276 ? -16.811 9.355 15.298 1.00 93.31 276 TYR A C 1
ATOM 2349 O O . TYR A 1 276 ? -16.150 10.322 15.689 1.00 93.31 276 TYR A O 1
ATOM 2357 N N . ILE A 1 277 ? -17.604 9.424 14.237 1.00 89.12 277 ILE A N 1
ATOM 2358 C CA . ILE A 1 277 ? -17.890 10.622 13.461 1.00 89.12 277 ILE A CA 1
ATOM 2359 C C . ILE A 1 277 ? -19.410 10.745 13.397 1.00 89.12 277 ILE A C 1
ATOM 2361 O O . ILE A 1 277 ? -20.090 9.939 12.756 1.00 89.12 277 ILE A O 1
ATOM 2365 N N . SER A 1 278 ? -19.922 11.780 14.061 1.00 79.00 278 SER A N 1
ATOM 2366 C CA . SER A 1 278 ? -21.316 12.191 13.951 1.00 79.00 278 SER A CA 1
ATOM 2367 C C . SER A 1 278 ? -21.456 13.149 12.773 1.00 79.00 278 SER A C 1
ATOM 2369 O O . SER A 1 278 ? -20.854 14.225 12.768 1.00 79.00 278 SER A O 1
ATOM 2371 N N . GLN A 1 279 ? -22.224 12.753 11.764 1.00 71.31 279 GLN A N 1
ATOM 2372 C CA . GLN A 1 279 ? -22.739 13.654 10.735 1.00 71.31 279 GLN A CA 1
ATOM 2373 C C . GLN A 1 279 ? -24.263 13.612 10.809 1.00 71.31 279 GLN A C 1
ATOM 2375 O O . GLN A 1 279 ? -24.836 12.595 11.195 1.00 71.31 279 GLN A O 1
ATOM 2380 N N . THR A 1 280 ? -24.930 14.720 10.488 1.00 55.66 280 THR A N 1
ATOM 2381 C CA . THR A 1 280 ? -26.393 14.836 10.549 1.00 55.66 280 THR A CA 1
ATOM 2382 C C . THR A 1 280 ? -27.070 13.639 9.870 1.00 55.66 280 THR A C 1
ATOM 2384 O O . THR A 1 280 ? -26.935 13.431 8.668 1.00 55.66 280 THR A O 1
ATOM 2387 N N . GLY A 1 281 ? -27.768 12.823 10.668 1.00 60.88 281 GLY A N 1
ATOM 2388 C CA . GLY A 1 281 ? -28.506 11.641 10.209 1.00 60.88 281 GLY A CA 1
ATOM 2389 C C . GLY A 1 281 ? -27.712 10.332 10.086 1.00 60.88 281 GLY A C 1
ATOM 2390 O O . GLY A 1 281 ? -28.326 9.312 9.788 1.00 60.88 281 GLY A O 1
ATOM 2391 N N . PHE A 1 282 ? -26.394 10.313 10.336 1.00 70.06 282 PHE A N 1
ATOM 2392 C CA . PHE A 1 282 ? -25.575 9.097 10.232 1.00 70.06 282 PHE A CA 1
ATOM 2393 C C . PHE A 1 282 ? -24.529 8.974 11.349 1.00 70.06 282 PHE A C 1
ATOM 2395 O O . PHE A 1 282 ? -23.611 9.787 11.476 1.00 70.06 282 PHE A O 1
ATOM 2402 N N . SER A 1 283 ? -24.624 7.882 12.107 1.00 85.81 283 SER A N 1
ATOM 2403 C CA . SER A 1 283 ? -23.623 7.459 13.086 1.00 85.81 283 SER A CA 1
ATOM 2404 C C . SER A 1 283 ? -22.570 6.588 12.401 1.00 85.81 283 SER A C 1
ATOM 2406 O O . SER A 1 283 ? -22.877 5.506 11.896 1.00 85.81 283 SER A O 1
ATOM 2408 N N . SER A 1 284 ? -21.321 7.054 12.355 1.00 91.19 284 SER A N 1
ATOM 2409 C CA . SER A 1 284 ? -20.247 6.349 11.647 1.00 91.19 284 SER A CA 1
ATOM 2410 C C . SER A 1 284 ? -18.967 6.238 12.465 1.00 91.19 284 SER A C 1
ATOM 2412 O O . SER A 1 284 ? -18.700 7.064 13.330 1.00 91.19 284 SER A O 1
ATOM 2414 N N . PHE A 1 285 ? -18.160 5.223 12.174 1.00 94.75 285 PHE A N 1
ATOM 2415 C CA . PHE A 1 285 ? -16.790 5.092 12.646 1.00 94.75 285 PHE A CA 1
ATOM 2416 C C . PHE A 1 285 ? -15.840 5.136 11.460 1.00 94.75 285 PHE A C 1
ATOM 2418 O O . PHE A 1 285 ? -16.107 4.533 10.426 1.00 94.75 285 PHE A O 1
ATOM 2425 N N . GLN A 1 286 ? -14.703 5.802 11.613 1.00 95.69 286 GLN A N 1
ATOM 2426 C CA . GLN A 1 286 ? -13.599 5.717 10.662 1.00 95.69 286 GLN A CA 1
ATOM 2427 C C . GLN A 1 286 ? -12.444 4.952 11.299 1.00 95.69 286 GLN A C 1
ATOM 2429 O O . GLN A 1 286 ? -12.022 5.279 12.410 1.00 95.69 286 GLN A O 1
ATOM 2434 N N . VAL A 1 287 ? -11.893 3.976 10.582 1.00 97.56 287 VAL A N 1
ATOM 2435 C CA . VAL A 1 287 ? -10.645 3.317 10.974 1.00 97.56 287 VAL A CA 1
ATOM 2436 C C . VAL A 1 287 ? -9.498 4.325 10.912 1.00 97.56 287 VAL A C 1
ATOM 2438 O O . VAL A 1 287 ? -9.282 4.973 9.887 1.00 97.56 287 VAL A O 1
ATOM 2441 N N . ARG A 1 288 ? -8.752 4.481 12.007 1.00 96.19 288 ARG A N 1
ATOM 2442 C CA . ARG A 1 288 ? -7.671 5.474 12.111 1.00 96.19 288 ARG A CA 1
ATOM 2443 C C . ARG A 1 288 ? -6.296 4.839 12.037 1.00 96.19 288 ARG A C 1
ATOM 2445 O O . ARG A 1 288 ? -5.441 5.348 11.324 1.00 96.19 288 ARG A O 1
ATOM 2452 N N . SER A 1 289 ? -6.084 3.743 12.757 1.00 95.62 289 SER A N 1
ATOM 2453 C CA . SER A 1 289 ? -4.816 3.019 12.729 1.00 95.62 289 SER A CA 1
ATOM 2454 C C . SER A 1 289 ? -4.985 1.579 13.200 1.00 95.62 289 SER A C 1
ATOM 2456 O O . SER A 1 289 ? -5.928 1.282 13.924 1.00 95.62 289 SER A O 1
ATOM 2458 N N . PHE A 1 290 ? -4.062 0.706 12.811 1.00 96.25 290 PHE A N 1
ATOM 2459 C CA . PHE A 1 290 ? -3.982 -0.687 13.229 1.00 96.25 290 PHE A CA 1
ATOM 2460 C C . PHE A 1 290 ? -2.518 -1.057 13.443 1.00 96.25 290 PHE A C 1
ATOM 2462 O O . PHE A 1 290 ? -1.740 -1.042 12.482 1.00 96.25 290 PHE A O 1
ATOM 2469 N N . TYR A 1 291 ? -2.139 -1.360 14.685 1.00 94.62 291 TYR A N 1
ATOM 2470 C CA . TYR A 1 291 ? -0.735 -1.561 15.024 1.00 94.62 291 TYR A CA 1
ATOM 2471 C C . TYR A 1 291 ? -0.483 -2.584 16.134 1.00 94.62 291 TYR A C 1
ATOM 2473 O O . TYR A 1 291 ? -1.330 -2.788 17.003 1.00 94.62 291 TYR A O 1
ATOM 2481 N N . LYS A 1 292 ? 0.706 -3.191 16.110 1.00 94.12 292 LYS A N 1
ATOM 2482 C CA . LYS A 1 292 ? 1.246 -4.098 17.127 1.00 94.12 292 LYS A CA 1
ATOM 2483 C C . LYS A 1 292 ? 1.620 -3.333 18.393 1.00 94.12 292 LYS A C 1
ATOM 2485 O O . LYS A 1 292 ? 2.292 -2.306 18.323 1.00 94.12 292 LYS A O 1
ATOM 2490 N N . CYS A 1 293 ? 1.221 -3.838 19.552 1.00 93.94 293 CYS A N 1
ATOM 2491 C CA . CYS A 1 293 ? 1.611 -3.270 20.837 1.00 93.94 293 CYS A CA 1
ATOM 2492 C C . CYS A 1 293 ? 3.114 -3.449 21.075 1.00 93.94 293 CYS A C 1
ATOM 2494 O O . CYS A 1 293 ? 3.631 -4.563 20.992 1.00 93.94 293 CYS A O 1
ATOM 2496 N N . GLU A 1 294 ? 3.789 -2.359 21.427 1.00 90.31 294 GLU A N 1
ATOM 2497 C CA . GLU A 1 294 ? 5.206 -2.372 21.824 1.00 90.31 294 GLU A CA 1
ATOM 2498 C C . GLU A 1 294 ? 5.441 -1.670 23.169 1.00 90.31 294 GLU A C 1
ATOM 2500 O O . GLU A 1 294 ? 6.422 -1.958 23.848 1.00 90.31 294 GLU A O 1
ATOM 2505 N N . SER A 1 295 ? 4.538 -0.773 23.582 1.00 89.94 295 SER A N 1
ATOM 2506 C CA . SER A 1 295 ? 4.656 -0.017 24.830 1.00 89.94 295 SER A CA 1
ATOM 2507 C C . SER A 1 295 ? 3.855 -0.654 25.967 1.00 89.94 295 SER A C 1
ATOM 2509 O O . SER A 1 295 ? 2.796 -1.240 25.733 1.00 89.94 295 SER A O 1
ATOM 2511 N N . GLN A 1 296 ? 4.311 -0.479 27.213 1.00 92.75 296 GLN A N 1
ATOM 2512 C CA . GLN A 1 296 ? 3.572 -0.950 28.391 1.00 92.75 296 GLN A CA 1
ATOM 2513 C C . GLN A 1 296 ? 2.150 -0.371 28.438 1.00 92.75 296 GLN A C 1
ATOM 2515 O O . GLN A 1 296 ? 1.201 -1.118 28.637 1.00 92.75 296 GLN A O 1
ATOM 2520 N N . LEU A 1 297 ? 1.987 0.914 28.102 1.00 92.62 297 LEU A N 1
ATOM 2521 C CA . LEU A 1 297 ? 0.681 1.582 28.024 1.00 92.62 297 LEU A CA 1
ATOM 2522 C C . LEU A 1 297 ? -0.293 0.910 27.042 1.00 92.62 297 LEU A C 1
ATOM 2524 O O . LEU A 1 297 ? -1.507 0.955 27.236 1.00 92.62 297 LEU A O 1
ATOM 2528 N N . ASP A 1 298 ? 0.211 0.308 25.963 1.00 94.94 298 ASP A N 1
ATOM 2529 C CA . ASP A 1 298 ? -0.628 -0.460 25.045 1.00 94.94 298 ASP A CA 1
ATOM 2530 C C . ASP A 1 298 ? -1.002 -1.822 25.632 1.00 94.94 298 ASP A C 1
ATOM 2532 O O . ASP A 1 298 ? -2.147 -2.252 25.490 1.00 94.94 298 ASP A O 1
ATOM 2536 N N . PHE A 1 299 ? -0.065 -2.492 26.309 1.00 96.56 299 PHE A N 1
ATOM 2537 C CA . PHE A 1 299 ? -0.326 -3.764 26.984 1.00 96.56 299 PHE A CA 1
ATOM 2538 C C . PHE A 1 299 ? -1.302 -3.617 28.155 1.00 96.56 299 PHE A C 1
ATOM 2540 O O . PHE A 1 299 ? -2.139 -4.501 28.349 1.00 96.56 299 PHE A O 1
ATOM 2547 N N . ASP A 1 300 ? -1.259 -2.491 28.865 1.00 97.06 300 ASP A N 1
ATOM 2548 C CA . ASP A 1 300 ? -2.135 -2.196 29.999 1.00 97.06 300 ASP A CA 1
ATOM 2549 C C . ASP A 1 300 ? -3.616 -2.158 29.593 1.00 97.06 300 ASP A C 1
ATOM 2551 O O . ASP A 1 300 ? -4.483 -2.550 30.372 1.00 97.06 300 ASP A O 1
ATOM 2555 N N . LYS A 1 301 ? -3.928 -1.807 28.335 1.00 96.69 301 LYS A N 1
ATOM 2556 C CA . LYS A 1 301 ? -5.307 -1.820 27.804 1.00 96.69 301 LYS A CA 1
ATOM 2557 C C . LYS A 1 301 ? -5.940 -3.216 27.799 1.00 96.69 301 LYS A C 1
ATOM 2559 O O . LYS A 1 301 ? -7.162 -3.322 27.741 1.00 96.69 301 LYS A O 1
ATOM 2564 N N . PHE A 1 302 ? -5.133 -4.277 27.852 1.00 97.69 302 PHE A N 1
ATOM 2565 C CA . PHE A 1 302 ? -5.597 -5.668 27.879 1.00 97.69 302 PHE A CA 1
ATOM 2566 C C . PHE A 1 302 ? -5.857 -6.183 29.302 1.00 97.69 302 PHE A C 1
ATOM 2568 O O . PHE A 1 302 ? -6.418 -7.269 29.457 1.00 97.69 302 PHE A O 1
ATOM 2575 N N . ILE A 1 303 ? -5.430 -5.459 30.340 1.00 96.56 303 ILE A N 1
ATOM 2576 C CA . ILE A 1 303 ? -5.575 -5.899 31.731 1.00 96.56 303 ILE A CA 1
ATOM 2577 C C . ILE A 1 303 ? -7.061 -5.925 32.107 1.00 96.56 303 ILE A C 1
ATOM 2579 O O . ILE A 1 303 ? -7.808 -4.991 31.826 1.00 96.56 303 ILE A O 1
ATOM 2583 N N . GLY A 1 304 ? -7.496 -7.024 32.730 1.00 95.56 304 GLY A N 1
ATOM 2584 C CA . GLY A 1 304 ? -8.885 -7.212 33.164 1.00 95.56 304 GLY A CA 1
ATOM 2585 C C . GLY A 1 304 ? -9.889 -7.443 32.029 1.00 95.56 304 GLY A C 1
ATOM 2586 O O . GLY A 1 304 ? -11.090 -7.460 32.285 1.00 95.56 304 GLY A O 1
ATOM 2587 N N . LYS A 1 305 ? -9.422 -7.616 30.785 1.00 96.94 305 LYS A N 1
ATOM 2588 C CA . LYS A 1 305 ? -10.277 -7.856 29.617 1.00 96.94 305 LYS A CA 1
ATOM 2589 C C . LYS A 1 305 ? -10.581 -9.332 29.420 1.00 96.94 305 LYS A C 1
ATOM 2591 O O . LYS A 1 305 ? -9.721 -10.189 29.637 1.00 96.94 305 LYS A O 1
ATOM 2596 N N . THR A 1 306 ? -11.786 -9.624 28.942 1.00 96.94 306 THR A N 1
ATOM 2597 C CA . THR A 1 306 ? -12.179 -10.997 28.609 1.00 96.94 306 THR A CA 1
ATOM 2598 C C . THR A 1 306 ? -11.608 -11.369 27.248 1.00 96.94 306 THR A C 1
ATOM 2600 O O . THR A 1 306 ? -11.797 -10.638 26.278 1.00 96.94 306 THR A O 1
ATOM 2603 N N . LYS A 1 307 ? -10.907 -12.505 27.162 1.00 97.62 307 LYS A N 1
ATOM 2604 C CA . LYS A 1 307 ? -10.374 -13.046 25.904 1.00 97.62 307 LYS A CA 1
ATOM 2605 C C . LYS A 1 307 ? -11.413 -13.966 25.262 1.00 97.62 307 LYS A C 1
ATOM 2607 O O . LYS A 1 307 ? -11.764 -14.983 25.852 1.00 97.62 307 LYS A O 1
ATOM 2612 N N . ALA A 1 308 ? -11.843 -13.661 24.041 1.00 97.69 308 ALA A N 1
ATOM 2613 C CA . ALA A 1 308 ? -12.681 -14.546 23.232 1.00 97.69 308 ALA A CA 1
ATOM 2614 C C . ALA A 1 308 ? -12.003 -14.889 21.909 1.00 97.69 308 ALA A C 1
ATOM 2616 O O . ALA A 1 308 ? -11.413 -14.034 21.250 1.00 97.69 308 ALA A O 1
ATOM 2617 N N . GLN A 1 309 ? -12.097 -16.150 21.498 1.00 97.25 309 GLN A N 1
ATOM 2618 C CA . GLN A 1 309 ? -11.625 -16.566 20.185 1.00 97.25 309 GLN A CA 1
ATOM 2619 C C . GLN A 1 309 ? -12.635 -16.148 19.117 1.00 97.25 309 GLN A C 1
ATOM 2621 O O . GLN A 1 309 ? -13.809 -16.497 19.209 1.00 97.25 309 GLN A O 1
ATOM 2626 N N . ILE A 1 310 ? -12.171 -15.426 18.097 1.00 96.44 310 ILE A N 1
ATOM 2627 C CA . ILE A 1 310 ? -13.028 -14.935 17.008 1.00 96.44 310 ILE A CA 1
ATOM 2628 C C . ILE A 1 310 ? -12.692 -15.563 15.648 1.00 96.44 310 ILE A C 1
ATOM 2630 O O . ILE A 1 310 ? -13.518 -15.554 14.738 1.00 96.44 310 ILE A O 1
ATOM 2634 N N . GLU A 1 311 ? -11.492 -16.132 15.511 1.00 94.31 311 GLU A N 1
ATOM 2635 C CA . GLU A 1 311 ? -11.055 -16.943 14.373 1.00 94.31 311 GLU A CA 1
ATOM 2636 C C . GLU A 1 311 ? -9.859 -17.821 14.793 1.00 94.31 311 GLU A C 1
ATOM 2638 O O . GLU A 1 311 ? -9.312 -17.692 15.893 1.00 94.31 311 GLU A O 1
ATOM 2643 N N . LYS A 1 312 ? -9.445 -18.767 13.944 1.00 91.75 312 LYS A N 1
ATOM 2644 C CA . LYS A 1 312 ? -8.242 -19.568 14.193 1.00 91.75 312 LYS A CA 1
ATOM 2645 C C . LYS A 1 312 ? -7.032 -18.645 14.389 1.00 91.75 312 LYS A C 1
ATOM 2647 O O . LYS A 1 312 ? -6.689 -17.890 13.487 1.00 91.75 312 LYS A O 1
ATOM 2652 N N . ASN A 1 313 ? -6.375 -18.754 15.544 1.00 91.50 313 ASN A N 1
ATOM 2653 C CA . ASN A 1 313 ? -5.226 -17.933 15.953 1.00 91.50 313 ASN A CA 1
ATOM 2654 C C . ASN A 1 313 ? -5.511 -16.422 16.069 1.00 91.50 313 ASN A C 1
ATOM 2656 O O . ASN A 1 313 ? -4.568 -15.629 16.045 1.00 91.50 313 ASN A O 1
ATOM 2660 N N . ILE A 1 314 ? -6.782 -16.024 16.201 1.00 96.50 314 ILE A N 1
ATOM 2661 C CA . ILE A 1 314 ? -7.189 -14.629 16.399 1.00 96.50 314 ILE A CA 1
ATOM 2662 C C . ILE A 1 314 ? -8.163 -14.542 17.572 1.00 96.50 314 ILE A C 1
ATOM 2664 O O . ILE A 1 314 ? -9.221 -15.180 17.584 1.00 96.50 314 ILE A O 1
ATOM 2668 N N . PHE A 1 315 ? -7.820 -13.697 18.536 1.00 97.81 315 PHE A N 1
ATOM 2669 C CA . PHE A 1 315 ? -8.614 -13.441 19.728 1.00 97.81 315 PHE A CA 1
ATOM 2670 C C . PHE A 1 315 ? -8.978 -11.963 19.829 1.00 97.81 315 PHE A C 1
ATOM 2672 O O . PHE A 1 315 ? -8.174 -11.096 19.496 1.00 97.81 315 PHE A O 1
ATOM 2679 N N . ALA A 1 316 ? -10.182 -11.693 20.317 1.00 97.88 316 ALA A N 1
ATOM 2680 C CA . ALA A 1 316 ? -10.654 -10.379 20.718 1.00 97.88 316 ALA A CA 1
ATOM 2681 C C . ALA A 1 316 ? -10.554 -10.228 22.239 1.00 97.88 316 ALA A C 1
ATOM 2683 O O . ALA A 1 316 ? -10.778 -11.188 22.979 1.00 97.88 316 ALA A O 1
ATOM 2684 N N . TYR A 1 317 ? -10.258 -9.011 22.688 1.00 98.06 317 TYR A N 1
ATOM 2685 C CA . TYR A 1 317 ? -10.329 -8.611 24.092 1.00 98.06 317 TYR A CA 1
ATOM 2686 C C . TYR A 1 317 ? -11.383 -7.516 24.259 1.00 98.06 317 TYR A C 1
ATOM 2688 O O . TYR A 1 317 ? -11.390 -6.564 23.469 1.00 98.06 317 TYR A O 1
ATOM 2696 N N . TYR A 1 318 ? -12.259 -7.652 25.260 1.00 94.06 318 TYR A N 1
ATOM 2697 C CA . TYR A 1 318 ? -13.349 -6.706 25.538 1.00 94.06 318 TYR A CA 1
ATOM 2698 C C . TYR A 1 318 ? -13.587 -6.467 27.029 1.00 94.06 318 TYR A C 1
ATOM 2700 O O . TYR A 1 318 ? -13.313 -7.389 27.837 1.00 94.06 318 TYR A O 1
#

Secondary structure (DSSP, 8-state):
--S-HHHHHH--GGGGHHHHHHHHHHHHTT-GGGS-HHHHHHHHHHHTT-B--GGGTT-BS--GGG-GGGHHHHHHHHHHHHBSSSB-SSS--EETTEEPPHHHHHHHHHHHHHHHHHHHHHHHHT-SHHHHHHHHHHHHHHHHHHHHHHTTSS-HHHHHHHHHHHHHHHHHHHHHHHHHHHT-SSSEEEEEETTEEEEEEHHHHHHHHHHHT-GGGTTTSS-------SS--GGGHHHHHHHHHHHHHHHH---TT--EEEEEETTEEEEEEEEEEEETTEEEEEEEEEEE--SHHHHHTTTTPPEEEEETTEEEE-

Sequence (318 aa):
MIYSRSYLNSLKIEDLKVPLQRYFHKFLNGELEKLKMHEKDFFFQNLKLFYNNESCKGRPAYDLRKIKEAKEYCFYSIILTYANEYIDFDTPNYGYKGKIPANEVRKDKRFFYEYINTWKNQVNSKKGSYFSQIEVELKRKLKALLSAAQAQTITKKEYDRKVTLFWAIFFHIYYKVKIYFDEKKAKFEELKISGYNIRFDIYSYIHILSRHYYPSMNDGMGVSFNSKQKAINLDELPTCILSLVDKHTKVSGLSIHTEFLLYEIEGEKYILWIKYISQTGFSSFQVRSFYKCESQLDFDKFIGKTKAQIEKNIFAYY

Organism: Bacteroides uniformis (NCBI:txid820)

pLDDT: mean 90.98, std 9.26, range [47.22, 98.31]

Foldseek 3Di:
DPDALVVLVPDDPVRVVVLQVVVVVCVVVVNLVVDALSSLLSNVVVQQVDFDDDVPVGDRPDDLCPPPSCLLVLLLVQCVFQDDLFRDLPDFTADPVGTDDNVVSVVSVVSNVVVLVVLVVVLVVCPDDQSVLLNVLLVVLLVVLVVCVVVVVDDPVSSVRLNSNSSSVSSNLSSLLRSQQRVDPDQWDWDDFPQAIEIEGSNALSQACQQAPDVSSCPPPPGFHDDPAPQADNSCNRVSVVVVVVLQCVPVNDDQPDQWWWKQAQNWIKIWGWHWDDDVPHTYIYTNYIGTDDDPVSVVVQPPWDWDDRDVRMITTD